Protein AF-A0A1G1ZKW7-F1 (afdb_monomer)

Solvent-accessible surface area (backbone atoms only — not comparable to full-atom values): 18953 Å² total; per-residue (Å²): 113,71,66,60,55,52,52,53,51,52,51,52,52,50,51,51,53,50,52,50,50,52,50,52,51,54,51,48,52,52,54,51,38,56,51,48,45,53,50,54,46,51,18,51,51,48,58,74,68,57,34,18,34,31,40,38,36,42,36,39,41,38,26,63,30,84,96,52,45,60,27,27,36,38,39,38,35,42,33,39,43,31,54,78,37,90,79,51,29,35,30,39,39,39,40,35,41,35,47,70,34,59,75,55,92,84,58,60,61,84,31,38,44,31,42,39,38,36,37,55,47,65,36,37,34,39,34,62,48,68,37,78,81,46,53,86,78,45,100,62,89,73,63,85,53,29,34,37,40,46,53,73,56,49,46,69,70,46,46,83,74,42,88,88,58,63,89,79,72,60,81,84,68,71,48,74,67,52,48,51,50,51,52,49,51,63,52,68,28,59,43,65,40,63,75,42,81,47,80,62,49,70,58,94,88,39,55,23,45,29,34,32,29,33,58,30,66,67,35,43,51,56,37,54,48,52,50,51,55,52,50,52,54,52,48,42,71,77,36,66,90,56,73,76,56,63,65,64,47,54,51,53,48,54,54,50,50,50,50,49,50,56,55,52,68,69,50,82,69,41,43,32,39,40,30,29,31,69,87,76,33,42,63,39,35,39,36,37,44,34,60,54,52,54,92,94,52,95,55,60,34,27,39,40,37,38,38,38,38,42,46,65,67,65,44,92,78,89,77,78,87,76,76,67,66,42,45,53,65,58,51,50,46,55,65,46,45,69,66,50,71,76,55,77,76,78,82,82,126

Structure (mmCIF, N/CA/C/O backbone):
data_AF-A0A1G1ZKW7-F1
#
_entry.id   AF-A0A1G1ZKW7-F1
#
loop_
_atom_site.group_PDB
_atom_site.id
_atom_site.type_symbol
_atom_site.label_atom_id
_atom_site.label_alt_id
_atom_site.label_comp_id
_atom_site.label_asym_id
_atom_site.label_entity_id
_atom_site.label_seq_id
_atom_site.pdbx_PDB_ins_code
_atom_site.Cartn_x
_atom_site.Cartn_y
_atom_site.Cartn_z
_atom_site.occupancy
_atom_site.B_iso_or_equiv
_atom_site.auth_seq_id
_atom_site.auth_comp_id
_atom_site.auth_asym_id
_atom_site.auth_atom_id
_atom_site.pdbx_PDB_model_num
ATOM 1 N N . MET A 1 1 ? 49.988 -14.033 -49.702 1.00 57.31 1 MET A N 1
ATOM 2 C CA . MET A 1 1 ? 49.064 -12.871 -49.799 1.00 57.31 1 MET A CA 1
ATOM 3 C C . MET A 1 1 ? 47.576 -13.239 -49.862 1.00 57.31 1 MET A C 1
ATOM 5 O O . MET A 1 1 ? 46.804 -12.572 -49.188 1.00 57.31 1 MET A O 1
ATOM 9 N N . LYS A 1 2 ? 47.135 -14.256 -50.625 1.00 62.28 2 LYS A N 1
ATOM 10 C CA . LYS A 1 2 ? 45.697 -14.602 -50.749 1.00 62.28 2 LYS A CA 1
ATOM 11 C C . LYS A 1 2 ? 45.056 -15.121 -49.447 1.00 62.28 2 LYS A C 1
ATOM 13 O O . LYS A 1 2 ? 43.948 -14.720 -49.117 1.00 62.28 2 LYS A O 1
ATOM 18 N N . THR A 1 3 ? 45.777 -15.933 -48.677 1.00 52.09 3 THR A N 1
ATOM 19 C CA . THR A 1 3 ? 45.324 -16.491 -47.389 1.00 52.09 3 THR A CA 1
ATOM 20 C C . THR A 1 3 ? 45.107 -15.427 -46.311 1.00 52.09 3 THR A C 1
ATOM 22 O O . THR A 1 3 ? 44.076 -15.433 -45.651 1.00 52.09 3 THR A O 1
ATOM 25 N N . LEU A 1 4 ? 46.012 -14.451 -46.188 1.00 43.06 4 LEU A N 1
ATOM 26 C CA . LEU A 1 4 ? 45.882 -13.354 -45.219 1.00 43.06 4 LEU A CA 1
ATOM 27 C C . LEU A 1 4 ? 44.644 -12.474 -45.480 1.00 43.06 4 LEU A C 1
ATOM 29 O O . LEU A 1 4 ? 43.950 -12.096 -44.542 1.00 43.06 4 LEU A O 1
ATOM 33 N N . ARG A 1 5 ? 44.329 -12.183 -46.752 1.00 47.44 5 ARG A N 1
ATOM 34 C CA . ARG A 1 5 ? 43.135 -11.399 -47.128 1.00 47.44 5 ARG A CA 1
ATOM 35 C C . ARG A 1 5 ? 41.828 -12.128 -46.793 1.00 47.44 5 ARG A C 1
ATOM 37 O O . ARG A 1 5 ? 40.879 -11.482 -46.366 1.00 47.44 5 ARG A O 1
ATOM 44 N N . LEU A 1 6 ? 41.794 -13.454 -46.948 1.00 46.03 6 LEU A N 1
ATOM 45 C CA . LEU A 1 6 ? 40.634 -14.275 -46.588 1.00 46.03 6 LEU A CA 1
ATOM 46 C C . LEU A 1 6 ? 40.412 -14.312 -45.068 1.00 46.03 6 LEU A C 1
ATOM 48 O O . LEU A 1 6 ? 39.282 -14.158 -44.614 1.00 46.03 6 LEU A O 1
ATOM 52 N N . VAL A 1 7 ? 41.485 -14.454 -44.282 1.00 49.34 7 VAL A N 1
ATOM 53 C CA . VAL A 1 7 ? 41.408 -14.427 -42.810 1.00 49.34 7 VAL A CA 1
ATOM 54 C C . VAL A 1 7 ? 40.911 -13.068 -42.311 1.00 49.34 7 VAL A C 1
ATOM 56 O O . VAL A 1 7 ? 40.002 -13.024 -41.489 1.00 49.34 7 VAL A O 1
ATOM 59 N N . LEU A 1 8 ? 41.438 -11.962 -42.847 1.00 44.66 8 LEU A N 1
ATOM 60 C CA . LEU A 1 8 ? 40.984 -10.616 -42.478 1.00 44.66 8 LEU A CA 1
ATOM 61 C C . LEU A 1 8 ? 39.503 -10.390 -42.816 1.00 44.66 8 LEU A C 1
ATOM 63 O O . LEU A 1 8 ? 38.776 -9.851 -41.989 1.00 44.66 8 LEU A O 1
ATOM 67 N N . LEU A 1 9 ? 39.034 -10.862 -43.977 1.00 54.22 9 LEU A N 1
ATOM 68 C CA . LEU A 1 9 ? 37.620 -10.779 -44.359 1.00 54.22 9 LEU A CA 1
ATOM 69 C C . LEU A 1 9 ? 36.715 -11.551 -43.383 1.00 54.22 9 LEU A C 1
ATOM 71 O O . LEU A 1 9 ? 35.701 -11.016 -42.940 1.00 54.22 9 LEU A O 1
ATOM 75 N N . LEU A 1 10 ? 37.087 -12.782 -43.017 1.00 48.22 10 LEU A N 1
ATOM 76 C CA . LEU A 1 10 ? 36.316 -13.605 -42.078 1.00 48.22 10 LEU A CA 1
ATOM 77 C C . LEU A 1 10 ? 36.265 -12.985 -40.675 1.00 48.22 10 LEU A C 1
ATOM 79 O O . LEU A 1 10 ? 35.206 -12.977 -40.050 1.00 48.22 10 LEU A O 1
ATOM 83 N N . VAL A 1 11 ? 37.374 -12.407 -40.205 1.00 55.47 11 VAL A N 1
ATOM 84 C CA . VAL A 1 11 ? 37.422 -11.677 -38.928 1.00 55.47 11 VAL A CA 1
ATOM 85 C C . VAL A 1 11 ? 36.530 -10.434 -38.973 1.00 55.47 11 VAL A C 1
ATOM 87 O O . VAL A 1 11 ? 35.759 -10.212 -38.043 1.00 55.47 11 VAL A O 1
ATOM 90 N N . SER A 1 12 ? 36.559 -9.651 -40.056 1.00 53.28 12 SER A N 1
ATOM 91 C CA . SER A 1 12 ? 35.686 -8.478 -40.210 1.00 53.28 12 SER A CA 1
ATOM 92 C C . SER A 1 12 ? 34.200 -8.848 -40.239 1.00 53.28 12 SER A C 1
ATOM 94 O O . SER A 1 12 ? 33.401 -8.185 -39.581 1.00 53.28 12 SER A O 1
ATOM 96 N N . VAL A 1 13 ? 33.823 -9.923 -40.940 1.00 62.97 13 VAL A N 1
ATOM 97 C CA . VAL A 1 13 ? 32.441 -10.437 -40.941 1.00 62.97 13 VAL A CA 1
ATOM 98 C C . VAL A 1 13 ? 32.035 -10.914 -39.545 1.00 62.97 13 VAL A C 1
ATOM 100 O O . VAL A 1 13 ? 30.939 -10.593 -39.091 1.00 62.97 13 VAL A O 1
ATOM 103 N N . GLY A 1 14 ? 32.927 -11.606 -38.829 1.00 57.34 14 GLY A N 1
ATOM 104 C CA . GLY A 1 14 ? 32.703 -12.012 -37.440 1.00 57.34 14 GLY A CA 1
ATOM 105 C C . GLY A 1 14 ? 32.467 -10.821 -36.506 1.00 57.34 14 GLY A C 1
ATOM 106 O O . GLY A 1 14 ? 31.498 -10.815 -35.750 1.00 57.34 14 GLY A O 1
ATOM 107 N N . ILE A 1 15 ? 33.289 -9.771 -36.604 1.00 71.00 15 ILE A N 1
ATOM 108 C CA . ILE A 1 15 ? 33.131 -8.538 -35.815 1.00 71.00 15 ILE A CA 1
ATOM 109 C C . ILE A 1 15 ? 31.814 -7.830 -36.154 1.00 71.00 15 ILE A C 1
ATOM 111 O O . ILE A 1 15 ? 31.113 -7.398 -35.244 1.00 71.00 15 ILE A O 1
ATOM 115 N N . LEU A 1 16 ? 31.440 -7.736 -37.434 1.00 62.12 16 LEU A N 1
ATOM 116 C CA . LEU A 1 16 ? 30.178 -7.118 -37.856 1.00 62.12 16 LEU A CA 1
ATOM 117 C C . LEU A 1 16 ? 28.953 -7.910 -37.386 1.00 62.12 16 LEU A C 1
ATOM 119 O O . LEU A 1 16 ? 27.972 -7.303 -36.967 1.00 62.12 16 LEU A O 1
ATOM 123 N N . ALA A 1 17 ? 29.009 -9.243 -37.405 1.00 65.38 17 ALA A N 1
ATOM 124 C CA . ALA A 1 17 ? 27.940 -10.087 -36.877 1.00 65.38 17 ALA A CA 1
ATOM 125 C C . ALA A 1 17 ? 27.786 -9.919 -35.356 1.00 65.38 17 ALA A C 1
ATOM 127 O O . ALA A 1 17 ? 26.666 -9.791 -34.862 1.00 65.38 17 ALA A O 1
ATOM 128 N N . LEU A 1 18 ? 28.900 -9.843 -34.615 1.00 69.12 18 LEU A N 1
ATOM 129 C CA . LEU A 1 18 ? 28.891 -9.585 -33.172 1.00 69.12 18 LEU A CA 1
ATOM 130 C C . LEU A 1 18 ? 28.381 -8.173 -32.852 1.00 69.12 18 LEU A C 1
ATOM 132 O O . LEU A 1 18 ? 27.492 -8.019 -32.017 1.00 69.12 18 LEU A O 1
ATOM 136 N N . ALA A 1 19 ? 28.881 -7.148 -33.545 1.00 62.31 19 ALA A N 1
ATOM 137 C CA . ALA A 1 19 ? 28.446 -5.763 -33.370 1.00 62.31 19 ALA A CA 1
ATOM 138 C C . ALA A 1 19 ? 26.968 -5.577 -33.749 1.00 62.31 19 ALA A C 1
ATOM 140 O O . ALA A 1 19 ? 26.216 -4.948 -33.005 1.00 62.31 19 ALA A O 1
ATOM 141 N N . GLY A 1 20 ? 26.529 -6.176 -34.860 1.00 65.44 20 GLY A N 1
ATOM 142 C CA . GLY A 1 20 ? 25.136 -6.187 -35.299 1.00 65.44 20 GLY A CA 1
ATOM 143 C C . GLY A 1 20 ? 24.220 -6.920 -34.319 1.00 65.44 20 GLY A C 1
ATOM 144 O O . GLY A 1 20 ? 23.151 -6.411 -33.994 1.00 65.44 20 GLY A O 1
ATOM 145 N N . GLY A 1 21 ? 24.657 -8.059 -33.774 1.00 58.69 21 GLY A N 1
ATOM 146 C CA . GLY A 1 21 ? 23.930 -8.799 -32.741 1.00 58.69 21 GLY A CA 1
ATOM 147 C C . GLY A 1 21 ? 23.782 -8.013 -31.435 1.00 58.69 21 GLY A C 1
ATOM 148 O O . GLY A 1 21 ? 22.684 -7.939 -30.881 1.00 58.69 21 GLY A O 1
ATOM 149 N N . VAL A 1 22 ? 24.854 -7.362 -30.971 1.00 67.69 22 VAL A N 1
ATOM 150 C CA . VAL A 1 22 ? 24.825 -6.490 -29.783 1.00 67.69 22 VAL A CA 1
ATOM 151 C C . VAL A 1 22 ? 23.919 -5.277 -30.014 1.00 67.69 22 VAL A C 1
ATOM 153 O O . VAL A 1 22 ? 23.100 -4.957 -29.153 1.00 67.69 22 VAL A O 1
ATOM 156 N N . PHE A 1 23 ? 24.004 -4.632 -31.182 1.00 66.12 23 PHE A N 1
ATOM 157 C CA . PHE A 1 23 ? 23.166 -3.480 -31.521 1.00 66.12 23 PHE A CA 1
ATOM 158 C C . PHE A 1 23 ? 21.684 -3.856 -31.644 1.00 66.12 23 PHE A C 1
ATOM 160 O O . PHE A 1 23 ? 20.831 -3.171 -31.082 1.00 66.12 23 PHE A O 1
ATOM 167 N N . ALA A 1 24 ? 21.369 -4.968 -32.316 1.00 63.84 24 ALA A N 1
ATOM 168 C CA . ALA A 1 24 ? 20.006 -5.480 -32.435 1.00 63.84 24 ALA A CA 1
ATOM 169 C C . ALA A 1 24 ? 19.413 -5.823 -31.062 1.00 63.84 24 ALA A C 1
ATOM 171 O O . ALA A 1 24 ? 18.281 -5.436 -30.768 1.00 63.84 24 ALA A O 1
ATOM 172 N N . ARG A 1 25 ? 20.195 -6.472 -30.188 1.00 72.56 25 ARG A N 1
ATOM 173 C CA . ARG A 1 25 ? 19.790 -6.761 -28.808 1.00 72.56 25 ARG A CA 1
ATOM 174 C C . ARG A 1 25 ? 19.515 -5.483 -28.018 1.00 72.56 25 ARG A C 1
ATOM 176 O O . ARG A 1 25 ? 18.450 -5.355 -27.423 1.00 72.56 25 ARG A O 1
ATOM 183 N N . TYR A 1 26 ? 20.429 -4.517 -28.055 1.00 70.19 26 TYR A N 1
ATOM 184 C CA . TYR A 1 26 ? 20.292 -3.263 -27.312 1.00 70.19 26 TYR A CA 1
ATOM 185 C C . TYR A 1 26 ? 19.127 -2.396 -27.823 1.00 70.19 26 TYR A C 1
ATOM 187 O O . TYR A 1 26 ? 18.389 -1.798 -27.036 1.00 70.19 26 TYR A O 1
ATOM 195 N N . GLY A 1 27 ? 18.914 -2.359 -29.142 1.00 67.31 27 GLY A N 1
ATOM 196 C CA . GLY A 1 27 ? 17.766 -1.698 -29.761 1.00 67.31 27 GLY A CA 1
ATOM 197 C C . GLY A 1 27 ? 16.439 -2.352 -29.370 1.00 67.31 27 GLY A C 1
ATOM 198 O O . GLY A 1 27 ? 15.501 -1.654 -28.980 1.00 67.31 27 GLY A O 1
ATOM 199 N N . TYR A 1 28 ? 16.372 -3.686 -29.401 1.00 74.25 28 TYR A N 1
ATOM 200 C CA . TYR A 1 28 ? 15.190 -4.445 -28.989 1.00 74.25 28 TYR A CA 1
ATOM 201 C C . TYR A 1 28 ? 14.865 -4.249 -27.501 1.00 74.25 28 TYR A C 1
ATOM 203 O O . TYR A 1 28 ? 13.713 -3.987 -27.147 1.00 74.25 28 TYR A O 1
ATOM 211 N N . GLU A 1 29 ? 15.869 -4.298 -26.622 1.00 77.75 29 GLU A N 1
ATOM 212 C CA . GLU A 1 29 ? 15.708 -4.045 -25.184 1.00 77.75 29 GLU A CA 1
ATOM 213 C C . GLU A 1 29 ? 15.159 -2.630 -24.920 1.00 77.75 29 GLU A C 1
ATOM 215 O O . GLU A 1 29 ? 14.175 -2.475 -24.198 1.00 77.75 29 GLU A O 1
ATOM 220 N N . LYS A 1 30 ? 15.682 -1.586 -25.577 1.00 77.62 30 LYS A N 1
ATOM 221 C CA . LYS A 1 30 ? 15.147 -0.219 -25.420 1.00 77.62 30 LYS A CA 1
ATOM 222 C C . LYS A 1 30 ? 13.701 -0.073 -25.890 1.00 77.62 30 LYS A C 1
ATOM 224 O O . LYS A 1 30 ? 12.882 0.524 -25.188 1.00 77.62 30 LYS A O 1
ATOM 229 N N . VAL A 1 31 ? 13.373 -0.601 -27.070 1.00 84.56 31 VAL A N 1
ATOM 230 C CA . VAL A 1 31 ? 12.015 -0.505 -27.632 1.00 84.56 31 VAL A CA 1
ATOM 231 C C . VAL A 1 31 ? 11.015 -1.293 -26.780 1.00 84.56 31 VAL A C 1
ATOM 233 O O . VAL A 1 31 ? 9.914 -0.807 -26.505 1.00 84.56 31 VAL A O 1
ATOM 236 N N . SER A 1 32 ? 11.402 -2.483 -26.318 1.00 88.31 32 SER A N 1
ATOM 237 C CA . SER A 1 32 ? 10.561 -3.324 -25.461 1.00 88.31 32 SER A CA 1
ATOM 238 C C . SER A 1 32 ? 10.310 -2.689 -24.091 1.00 88.31 32 SER A C 1
ATOM 240 O O . SER A 1 32 ? 9.156 -2.645 -23.664 1.00 88.31 32 SER A O 1
ATOM 242 N N . VAL A 1 33 ? 11.324 -2.097 -23.451 1.00 93.19 33 VAL A N 1
ATOM 243 C CA . VAL A 1 33 ? 11.163 -1.366 -22.181 1.00 93.19 33 VAL A CA 1
ATOM 244 C C . VAL A 1 33 ? 10.261 -0.141 -22.350 1.00 93.19 33 VAL A C 1
ATOM 246 O O . VAL A 1 33 ? 9.353 0.068 -21.548 1.00 93.19 33 VAL A O 1
ATOM 249 N N . ALA A 1 34 ? 10.426 0.642 -23.422 1.00 93.31 34 ALA A N 1
ATOM 250 C CA . ALA A 1 34 ? 9.556 1.791 -23.685 1.00 93.31 34 ALA A CA 1
ATOM 251 C C . ALA A 1 34 ? 8.085 1.378 -23.887 1.00 93.31 34 ALA A C 1
ATOM 253 O O . ALA A 1 34 ? 7.166 2.055 -23.416 1.00 93.31 34 ALA A O 1
ATOM 254 N N . ARG A 1 35 ? 7.839 0.247 -24.562 1.00 95.94 35 ARG A N 1
ATOM 255 C CA . ARG A 1 35 ? 6.493 -0.327 -24.702 1.00 95.94 35 ARG A CA 1
ATOM 256 C C . ARG A 1 35 ? 5.945 -0.823 -23.362 1.00 95.94 35 ARG A C 1
ATOM 258 O O . ARG A 1 35 ? 4.782 -0.557 -23.065 1.00 95.94 35 ARG A O 1
ATOM 265 N N . ALA A 1 36 ? 6.763 -1.499 -22.559 1.00 97.00 36 ALA A N 1
ATOM 266 C CA . ALA A 1 36 ? 6.390 -1.965 -21.227 1.00 97.00 36 ALA A CA 1
ATOM 267 C C . ALA A 1 36 ? 5.997 -0.801 -20.306 1.00 97.00 36 ALA A C 1
ATOM 269 O O . ALA A 1 36 ? 4.958 -0.858 -19.653 1.00 97.00 36 ALA A O 1
ATOM 270 N N . GLN A 1 37 ? 6.745 0.306 -20.348 1.00 96.38 37 GLN A N 1
ATOM 271 C CA . GLN A 1 37 ? 6.422 1.527 -19.608 1.00 96.38 37 GLN A CA 1
ATOM 272 C C . GLN A 1 37 ? 5.027 2.066 -19.968 1.00 96.38 37 GLN A C 1
ATOM 274 O O . GLN A 1 37 ? 4.264 2.447 -19.082 1.00 96.38 37 GLN A O 1
ATOM 279 N N . LYS A 1 38 ? 4.657 2.052 -21.258 1.00 96.88 38 LYS A N 1
ATOM 280 C CA . LYS A 1 38 ? 3.306 2.443 -21.703 1.00 96.88 38 LYS A CA 1
ATOM 281 C C . LYS A 1 38 ? 2.226 1.491 -21.187 1.00 96.88 38 LYS A C 1
ATOM 283 O O . LYS A 1 38 ? 1.129 1.943 -20.880 1.00 96.88 38 LYS A O 1
ATOM 288 N N . ILE A 1 39 ? 2.507 0.189 -21.105 1.00 97.88 39 ILE A N 1
ATOM 289 C CA . ILE A 1 39 ? 1.559 -0.800 -20.569 1.00 97.88 39 ILE A CA 1
ATOM 290 C C . ILE A 1 39 ? 1.330 -0.566 -19.074 1.00 97.88 39 ILE A C 1
ATOM 292 O O . ILE A 1 39 ? 0.184 -0.545 -18.641 1.00 97.88 39 ILE A O 1
ATOM 296 N N . VAL A 1 40 ? 2.392 -0.315 -18.307 1.00 97.25 40 VAL A N 1
ATOM 297 C CA . VAL A 1 40 ? 2.288 0.009 -16.875 1.00 97.25 40 VAL A CA 1
ATOM 298 C C . VAL A 1 40 ? 1.521 1.312 -16.658 1.00 97.25 40 VAL A C 1
ATOM 300 O O . VAL A 1 40 ? 0.639 1.355 -15.811 1.00 97.25 40 VAL A O 1
ATOM 303 N N . GLN A 1 41 ? 1.765 2.343 -17.472 1.00 96.12 41 GLN A N 1
ATOM 304 C CA . GLN A 1 41 ? 0.991 3.585 -17.407 1.00 96.12 41 GLN A CA 1
ATOM 305 C C . GLN A 1 41 ? -0.507 3.351 -17.667 1.00 96.12 41 GLN A C 1
ATOM 307 O O . GLN A 1 41 ? -1.340 3.791 -16.879 1.00 96.12 41 GLN A O 1
ATOM 312 N N . LYS A 1 42 ? -0.855 2.606 -18.725 1.00 97.19 42 LYS A N 1
ATOM 313 C CA . LYS A 1 42 ? -2.252 2.228 -18.999 1.00 97.19 42 LYS A CA 1
ATOM 314 C C . LYS A 1 42 ? -2.860 1.420 -17.855 1.00 97.19 42 LYS A C 1
ATOM 316 O O . LYS A 1 42 ? -4.044 1.555 -17.578 1.00 97.19 42 LYS A O 1
ATOM 321 N N . SER A 1 43 ? -2.060 0.590 -17.191 1.00 96.94 43 SER A N 1
ATOM 322 C CA . SER A 1 43 ? -2.503 -0.162 -16.019 1.00 96.94 43 SER A CA 1
ATOM 323 C C . SER A 1 43 ? -2.884 0.761 -14.862 1.00 96.94 43 SER A C 1
ATOM 325 O O . SER A 1 43 ? -3.965 0.612 -14.297 1.00 96.94 43 SER A O 1
ATOM 327 N N . THR A 1 44 ? -2.069 1.781 -14.578 1.00 93.94 44 THR A N 1
ATOM 328 C CA . THR A 1 44 ? -2.397 2.829 -13.598 1.00 93.94 44 THR A CA 1
ATOM 329 C C . THR A 1 44 ? -3.666 3.596 -13.975 1.00 93.94 44 THR A C 1
ATOM 331 O O . THR A 1 44 ? -4.502 3.868 -13.117 1.00 93.94 44 THR A O 1
ATOM 334 N N . GLU A 1 45 ? -3.847 3.918 -15.259 1.00 94.25 45 GLU A N 1
ATOM 335 C CA . GLU A 1 45 ? -5.070 4.562 -15.755 1.00 94.25 45 GLU A CA 1
ATOM 336 C C . GLU A 1 45 ? -6.299 3.676 -15.493 1.00 94.25 45 GLU A C 1
ATOM 338 O O . GLU A 1 45 ? -7.282 4.144 -14.917 1.00 94.25 45 GLU A O 1
ATOM 343 N N . ARG A 1 46 ? -6.221 2.378 -15.814 1.00 96.44 46 ARG A N 1
ATOM 344 C CA . ARG A 1 46 ? -7.304 1.410 -15.579 1.00 96.44 46 ARG A CA 1
ATOM 345 C C . ARG A 1 46 ? -7.610 1.178 -14.103 1.00 96.44 46 ARG A C 1
ATOM 347 O O . ARG A 1 46 ? -8.780 1.044 -13.758 1.00 96.44 46 ARG A O 1
ATOM 354 N N . LEU A 1 47 ? -6.606 1.191 -13.223 1.00 93.38 47 LEU A N 1
ATOM 355 C CA . LEU A 1 47 ? -6.820 1.107 -11.772 1.00 93.38 47 LEU A CA 1
ATOM 356 C C . LEU A 1 47 ? -7.771 2.203 -11.264 1.00 93.38 47 LEU A C 1
ATOM 358 O O . LEU A 1 47 ? -8.564 1.955 -10.362 1.00 93.38 47 LEU A O 1
ATOM 362 N N . SER A 1 48 ? -7.734 3.395 -11.868 1.00 87.81 48 SER A N 1
ATOM 363 C CA . SER A 1 48 ? -8.603 4.519 -11.491 1.00 87.81 48 SER A CA 1
ATOM 364 C C . SER A 1 48 ? -10.076 4.357 -11.899 1.00 87.81 48 SER A C 1
ATOM 366 O O . SER A 1 48 ? -10.903 5.199 -11.549 1.00 87.81 48 SER A O 1
ATOM 368 N N . GLU A 1 49 ? -10.393 3.330 -12.690 1.00 93.31 49 GLU A N 1
ATOM 369 C CA . GLU A 1 49 ? -11.744 3.010 -13.169 1.00 93.31 49 GLU A CA 1
ATOM 370 C C . GLU A 1 49 ? -12.376 1.853 -12.387 1.00 93.31 49 GLU A C 1
ATOM 372 O O . GLU A 1 49 ? -13.568 1.575 -12.536 1.00 93.31 49 GLU A O 1
ATOM 377 N N . ILE A 1 50 ? -11.577 1.161 -11.572 1.00 95.81 50 ILE A N 1
ATOM 378 C CA . ILE A 1 50 ? -12.048 0.064 -10.735 1.00 95.81 50 ILE A CA 1
ATOM 379 C C . ILE A 1 50 ? -13.025 0.627 -9.712 1.00 95.81 50 ILE A C 1
ATOM 381 O O . ILE A 1 50 ? -12.859 1.739 -9.231 1.00 95.81 50 ILE A O 1
ATOM 385 N N . LYS A 1 51 ? -14.056 -0.145 -9.391 1.00 96.38 51 LYS A N 1
ATOM 386 C CA . LYS A 1 51 ? -15.035 0.155 -8.344 1.00 96.38 51 LYS A CA 1
ATOM 387 C C . LYS A 1 51 ? -14.955 -0.830 -7.196 1.00 96.38 51 LYS A C 1
ATOM 389 O O . LYS A 1 51 ? -15.310 -0.488 -6.078 1.00 96.38 51 LYS A O 1
ATOM 394 N N . SER A 1 52 ? -14.505 -2.046 -7.474 1.00 97.75 52 SER A N 1
ATOM 395 C CA . SER A 1 52 ? -14.317 -3.077 -6.469 1.00 97.75 52 SER A CA 1
ATOM 396 C C . SER A 1 52 ? -13.182 -4.016 -6.841 1.00 97.75 52 SER A C 1
ATOM 398 O O . SER A 1 52 ? -12.865 -4.190 -8.020 1.00 97.75 52 SER A O 1
ATOM 400 N N . PHE A 1 53 ? -12.553 -4.611 -5.836 1.00 97.94 53 PHE A N 1
ATOM 401 C CA . PHE A 1 53 ? -11.531 -5.632 -6.021 1.00 97.94 53 PHE A CA 1
ATOM 402 C C . PHE A 1 53 ? -11.358 -6.464 -4.754 1.00 97.94 53 PHE A C 1
ATOM 404 O O . PHE A 1 53 ? -11.646 -6.020 -3.641 1.00 97.94 53 PHE A O 1
ATOM 411 N N . GLU A 1 54 ? -10.844 -7.668 -4.944 1.00 98.19 54 GLU A N 1
ATOM 412 C CA . GLU A 1 54 ? -10.314 -8.513 -3.886 1.00 98.19 54 GLU A CA 1
ATOM 413 C C . GLU A 1 54 ? -8.789 -8.418 -3.908 1.00 98.19 54 GLU A C 1
ATOM 415 O O . GLU A 1 54 ? -8.174 -8.354 -4.977 1.00 98.19 54 GLU A O 1
ATOM 420 N N . TYR A 1 55 ? -8.179 -8.384 -2.731 1.00 97.88 55 TYR A N 1
ATOM 421 C CA . TYR A 1 55 ? -6.739 -8.291 -2.577 1.00 97.88 55 TYR A CA 1
ATOM 422 C C . TYR A 1 55 ? -6.238 -9.247 -1.507 1.00 97.88 55 TYR A C 1
ATOM 424 O O . TYR A 1 55 ? -6.913 -9.493 -0.507 1.00 97.88 55 TYR A O 1
ATOM 432 N N . SER A 1 56 ? -5.016 -9.724 -1.698 1.00 97.94 56 SER A N 1
ATOM 433 C CA . SER A 1 56 ? -4.210 -10.268 -0.619 1.00 97.94 56 SER A CA 1
ATOM 434 C C . SER A 1 56 ? -2.826 -9.635 -0.632 1.00 97.94 56 SER A C 1
ATOM 436 O O . SER A 1 56 ? -2.325 -9.209 -1.673 1.00 97.94 56 SER A O 1
ATOM 438 N N . ALA A 1 57 ? -2.220 -9.511 0.538 1.00 97.44 57 ALA A N 1
ATOM 439 C CA . ALA A 1 57 ? -0.866 -9.035 0.712 1.00 97.44 57 ALA A CA 1
ATOM 440 C C . ALA A 1 57 ? -0.141 -9.947 1.693 1.00 97.44 57 ALA A C 1
ATOM 442 O O . ALA A 1 57 ? -0.680 -10.289 2.740 1.00 97.44 57 ALA A O 1
ATOM 443 N N . LYS A 1 58 ? 1.097 -10.315 1.386 1.00 97.94 58 LYS A N 1
ATOM 444 C CA . LYS A 1 58 ? 1.967 -11.061 2.287 1.00 97.94 58 LYS A CA 1
ATOM 445 C C . LYS A 1 58 ? 3.300 -10.345 2.372 1.00 97.94 58 LYS A C 1
ATOM 447 O O . LYS A 1 58 ? 4.025 -10.264 1.386 1.00 97.94 58 LYS A O 1
ATOM 452 N N . ALA A 1 59 ? 3.622 -9.829 3.548 1.00 96.50 59 ALA A N 1
ATOM 453 C CA . ALA A 1 59 ? 4.925 -9.282 3.862 1.00 96.50 59 ALA A CA 1
ATOM 454 C C . ALA A 1 59 ? 5.698 -10.269 4.738 1.00 96.50 59 ALA A C 1
ATOM 456 O O . ALA A 1 59 ? 5.193 -10.724 5.761 1.00 96.50 59 ALA A O 1
ATOM 457 N N . LYS A 1 60 ? 6.925 -10.590 4.342 1.00 96.19 60 LYS A N 1
ATOM 458 C CA . LYS A 1 60 ? 7.890 -11.331 5.146 1.00 96.19 60 LYS A CA 1
ATOM 459 C C . LYS A 1 60 ? 8.997 -10.379 5.565 1.00 96.19 60 LYS A C 1
ATOM 461 O O . LYS A 1 60 ? 9.651 -9.782 4.709 1.00 96.19 60 LYS A O 1
ATOM 466 N N . ILE A 1 61 ? 9.181 -10.243 6.868 1.00 93.06 61 ILE A N 1
ATOM 467 C CA . ILE A 1 61 ? 10.213 -9.415 7.479 1.00 93.06 61 ILE A CA 1
ATOM 468 C C . ILE A 1 61 ? 11.246 -10.363 8.066 1.00 93.06 61 ILE A C 1
ATOM 470 O O . ILE A 1 61 ? 10.896 -11.232 8.856 1.00 93.06 61 ILE A O 1
ATOM 474 N N . GLU A 1 62 ? 12.504 -10.191 7.689 1.00 92.81 62 GLU A N 1
ATOM 475 C CA . GLU A 1 62 ? 13.652 -10.892 8.254 1.00 92.81 62 GLU A CA 1
ATOM 476 C C . GLU A 1 62 ? 14.648 -9.838 8.737 1.00 92.81 62 GLU A C 1
ATOM 478 O O . GLU A 1 62 ? 15.068 -8.976 7.968 1.00 92.81 62 GLU A O 1
ATOM 483 N N . GLN A 1 63 ? 15.030 -9.884 10.007 1.00 88.00 63 GLN A N 1
ATOM 484 C CA . GLN A 1 63 ? 15.992 -8.969 10.601 1.00 88.00 63 GLN A CA 1
ATOM 485 C C . GLN A 1 63 ? 17.276 -9.726 10.936 1.00 88.00 63 GLN A C 1
ATOM 487 O O . GLN A 1 63 ? 17.290 -10.624 11.777 1.00 88.00 63 GLN A O 1
ATOM 492 N N . ALA A 1 64 ? 18.370 -9.361 10.270 1.00 85.25 64 ALA A N 1
ATOM 493 C CA . ALA A 1 64 ? 19.686 -9.959 10.475 1.00 85.25 64 ALA A CA 1
ATOM 494 C C . ALA A 1 64 ? 20.541 -9.160 11.477 1.00 85.25 64 ALA A C 1
ATOM 496 O O . ALA A 1 64 ? 21.385 -9.735 12.158 1.00 85.25 64 ALA A O 1
ATOM 497 N N . GLY A 1 65 ? 20.317 -7.845 11.581 1.00 79.19 65 GLY A N 1
ATOM 498 C CA . GLY A 1 65 ? 21.085 -6.934 12.431 1.00 79.19 65 GLY A CA 1
ATOM 499 C C . GLY A 1 65 ? 20.346 -6.441 13.685 1.00 79.19 65 GLY A C 1
ATOM 500 O O . GLY A 1 65 ? 19.162 -6.725 13.877 1.00 79.19 65 GLY A O 1
ATOM 501 N N . PRO A 1 66 ? 21.022 -5.660 14.547 1.00 73.38 66 PRO A N 1
ATOM 502 C CA . PRO A 1 66 ? 20.389 -5.001 15.690 1.00 73.38 66 PRO A CA 1
ATOM 503 C C . PRO A 1 66 ? 19.209 -4.098 15.264 1.00 73.38 66 PRO A C 1
ATOM 505 O O . PRO A 1 66 ? 19.179 -3.631 14.124 1.00 73.38 66 PRO A O 1
ATOM 508 N N . PRO A 1 67 ? 18.235 -3.826 16.154 1.00 71.00 67 PRO A N 1
ATOM 509 C CA . PRO A 1 67 ? 18.187 -4.250 17.560 1.00 71.00 67 PRO A CA 1
ATOM 510 C C . PRO A 1 67 ? 17.734 -5.700 17.809 1.00 71.00 67 PRO A C 1
ATOM 512 O O . PRO A 1 67 ? 17.941 -6.189 18.914 1.00 71.00 67 PRO A O 1
ATOM 515 N N . LEU A 1 68 ? 17.136 -6.392 16.832 1.00 73.94 68 LEU A N 1
ATOM 516 C CA . LEU A 1 68 ? 16.512 -7.709 17.038 1.00 73.94 68 LEU A CA 1
ATOM 517 C C . LEU A 1 68 ? 17.026 -8.751 16.021 1.00 73.94 68 LEU A C 1
ATOM 519 O O . LEU A 1 68 ? 16.275 -9.174 15.136 1.00 73.94 68 LEU A O 1
ATOM 523 N N . PRO A 1 69 ? 18.301 -9.175 16.115 1.00 81.19 69 PRO A N 1
ATOM 524 C CA . PRO A 1 69 ? 18.883 -10.128 15.174 1.00 81.19 69 PRO A CA 1
ATOM 525 C C . PRO A 1 69 ? 18.167 -11.486 15.224 1.00 81.19 69 PRO A C 1
ATOM 527 O O . PRO A 1 69 ? 17.764 -11.963 16.284 1.00 81.19 69 PRO A O 1
ATOM 530 N N . GLY A 1 70 ? 17.998 -12.114 14.061 1.00 84.12 70 GLY A N 1
ATOM 531 C CA . GLY A 1 70 ? 17.329 -13.410 13.926 1.00 84.12 70 GLY A CA 1
ATOM 532 C C . GLY A 1 70 ? 15.809 -13.357 14.099 1.00 84.12 70 GLY A C 1
ATOM 533 O O . GLY A 1 70 ? 15.182 -14.405 14.284 1.00 84.12 70 GLY A O 1
ATOM 534 N N . THR A 1 71 ? 15.212 -12.164 14.051 1.00 87.88 71 THR A N 1
ATOM 535 C CA . THR A 1 71 ? 13.756 -12.005 14.124 1.00 87.88 71 THR A CA 1
ATOM 536 C C . THR A 1 71 ? 13.143 -12.122 12.739 1.00 87.88 71 THR A C 1
ATOM 538 O O . THR A 1 71 ? 13.606 -11.480 11.797 1.00 87.88 71 THR A O 1
ATOM 541 N N . SER A 1 72 ? 12.094 -12.924 12.608 1.00 92.06 72 SER A N 1
ATOM 542 C CA . SER A 1 72 ? 11.288 -12.992 11.400 1.00 92.06 72 SER A CA 1
ATOM 543 C C . SER A 1 72 ? 9.801 -13.035 11.720 1.00 92.06 72 SER A C 1
ATOM 545 O O . SER A 1 72 ? 9.367 -13.646 12.700 1.00 92.06 72 SER A O 1
ATOM 547 N N . ALA A 1 73 ? 9.021 -12.340 10.900 1.00 92.94 73 ALA A N 1
ATOM 548 C CA . ALA A 1 73 ? 7.576 -12.276 11.021 1.00 92.94 73 ALA A CA 1
ATOM 549 C C . ALA A 1 73 ? 6.932 -12.236 9.637 1.00 92.94 73 ALA A C 1
ATOM 551 O O . ALA A 1 73 ? 7.453 -11.626 8.698 1.00 92.94 73 ALA A O 1
ATOM 552 N N . VAL A 1 74 ? 5.763 -12.854 9.539 1.00 95.25 74 VAL A N 1
ATOM 553 C CA . VAL A 1 74 ? 4.887 -12.775 8.380 1.00 95.25 74 VAL A CA 1
ATOM 554 C C . VAL A 1 74 ? 3.674 -11.944 8.748 1.00 95.25 74 VAL A C 1
ATOM 556 O O . VAL A 1 74 ? 2.987 -12.208 9.731 1.00 95.25 74 VAL A O 1
ATOM 559 N N . ILE A 1 75 ? 3.401 -10.944 7.926 1.00 95.50 75 ILE A N 1
ATOM 560 C CA . ILE A 1 75 ? 2.183 -10.152 7.973 1.00 95.50 75 ILE A CA 1
ATOM 561 C C . ILE A 1 75 ? 1.382 -10.521 6.732 1.00 95.50 75 ILE A C 1
ATOM 563 O O . ILE A 1 75 ? 1.853 -10.334 5.613 1.00 95.50 75 ILE A O 1
ATOM 567 N N . ALA A 1 76 ? 0.189 -11.061 6.919 1.00 97.88 76 ALA A N 1
ATOM 568 C CA . ALA A 1 76 ? -0.752 -11.356 5.854 1.00 97.88 76 ALA A CA 1
ATOM 569 C C . ALA A 1 76 ? -1.945 -10.405 5.949 1.00 97.88 76 ALA A C 1
ATOM 571 O O . ALA A 1 76 ? -2.374 -10.042 7.042 1.00 97.88 76 ALA A O 1
ATOM 572 N N . ILE A 1 77 ? -2.466 -9.979 4.809 1.00 97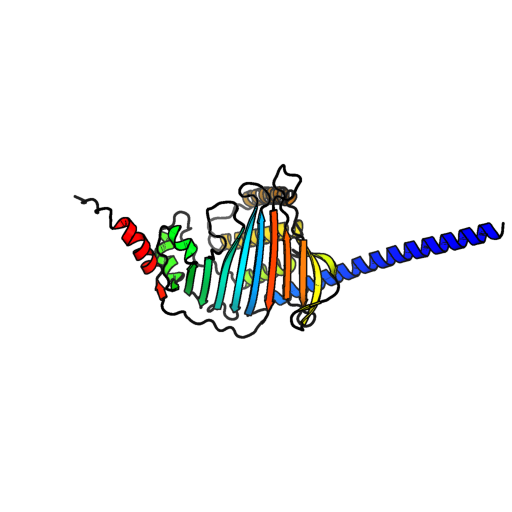.75 77 ILE A N 1
ATOM 573 C CA . ILE A 1 77 ? -3.686 -9.191 4.712 1.00 97.75 77 ILE A CA 1
ATOM 574 C C . ILE A 1 77 ? -4.534 -9.812 3.620 1.00 97.75 77 ILE A C 1
ATOM 576 O O . ILE A 1 77 ? -4.062 -9.925 2.500 1.00 97.75 77 ILE A O 1
ATOM 580 N N . ASP A 1 78 ? -5.783 -10.137 3.909 1.00 98.31 78 ASP A N 1
ATOM 581 C CA . ASP A 1 78 ? -6.758 -10.565 2.909 1.00 98.31 78 ASP A CA 1
ATOM 582 C C . ASP A 1 78 ? -7.972 -9.653 2.979 1.00 98.31 78 ASP A C 1
ATOM 584 O O . ASP A 1 78 ? -8.454 -9.330 4.066 1.00 98.31 78 ASP A O 1
ATOM 588 N N . GLY A 1 79 ? -8.500 -9.222 1.840 1.00 97.56 79 GLY A N 1
ATOM 589 C CA . GLY A 1 79 ? -9.631 -8.317 1.868 1.00 97.56 79 GLY A CA 1
ATOM 590 C C . GLY A 1 79 ? -10.356 -8.119 0.556 1.00 97.56 79 GLY A C 1
ATOM 591 O O . GLY A 1 79 ? -9.948 -8.559 -0.513 1.00 97.56 79 GLY A O 1
ATOM 592 N N . VAL A 1 80 ? -11.486 -7.438 0.675 1.00 98.00 80 VAL A N 1
ATOM 593 C CA . VAL A 1 80 ? -12.336 -7.002 -0.429 1.00 98.00 80 VAL A CA 1
ATOM 594 C C . VAL A 1 80 ? -12.722 -5.555 -0.189 1.00 98.00 80 VAL A C 1
ATOM 596 O O . VAL A 1 80 ? -12.987 -5.160 0.948 1.00 98.00 80 VAL A O 1
ATOM 599 N N . SER A 1 81 ? -12.772 -4.775 -1.259 1.00 96.38 81 SER A N 1
ATOM 600 C CA . SER A 1 81 ? -13.170 -3.371 -1.228 1.00 96.38 81 SER A CA 1
ATOM 601 C C . SER A 1 81 ? -14.149 -3.091 -2.358 1.00 96.38 81 SER A C 1
ATOM 603 O O . SER A 1 81 ? -13.931 -3.534 -3.480 1.00 96.38 81 SER A O 1
ATOM 605 N N . ASP A 1 82 ? -15.198 -2.331 -2.066 1.00 96.94 82 ASP A N 1
ATOM 606 C CA . ASP A 1 82 ? -16.171 -1.776 -3.003 1.00 96.94 82 ASP A CA 1
ATOM 607 C C . ASP A 1 82 ? -16.395 -0.300 -2.660 1.00 96.94 82 ASP A C 1
ATOM 609 O O . ASP A 1 82 ? -16.840 0.074 -1.577 1.00 96.94 82 ASP A O 1
ATOM 613 N N . PHE A 1 83 ? -16.044 0.548 -3.610 1.00 93.00 83 PHE A N 1
ATOM 614 C CA . PHE A 1 83 ? -16.128 2.001 -3.579 1.00 93.00 83 PHE A CA 1
ATOM 615 C C . PHE A 1 83 ? -16.952 2.507 -4.769 1.00 93.00 83 PHE A C 1
ATOM 617 O O . PHE A 1 83 ? -16.833 3.659 -5.185 1.00 93.00 83 PHE A O 1
ATOM 624 N N . SER A 1 84 ? -17.833 1.655 -5.302 1.00 92.31 84 SER A N 1
ATOM 625 C CA . SER A 1 84 ? -18.812 2.012 -6.333 1.00 92.31 84 SER A CA 1
ATOM 626 C C . SER A 1 84 ? -19.767 3.127 -5.882 1.00 92.31 84 SER A C 1
ATOM 628 O O . SER A 1 84 ? -20.269 3.876 -6.720 1.00 92.31 84 SER A O 1
ATOM 630 N N . SER A 1 85 ? -19.967 3.277 -4.566 1.00 92.62 85 SER A N 1
ATOM 631 C CA . SER A 1 85 ? -20.655 4.402 -3.932 1.00 92.62 85 SER A CA 1
ATOM 632 C C . SER A 1 85 ? -19.739 5.117 -2.939 1.00 92.62 85 SER A C 1
ATOM 634 O O . SER A 1 85 ? -19.396 4.569 -1.895 1.00 92.62 85 SER A O 1
ATOM 636 N N . ALA A 1 86 ? -19.414 6.384 -3.210 1.00 84.31 86 ALA A N 1
ATOM 637 C CA . ALA A 1 86 ? -18.614 7.214 -2.303 1.00 84.31 86 ALA A CA 1
ATOM 638 C C . ALA A 1 86 ? -19.292 7.470 -0.941 1.00 84.31 86 ALA A C 1
ATOM 640 O O . ALA A 1 86 ? -18.609 7.749 0.038 1.00 84.31 86 ALA A O 1
ATOM 641 N N . GLN A 1 87 ? -20.626 7.392 -0.878 1.00 86.88 87 GLN A N 1
ATOM 642 C CA . GLN A 1 87 ? -21.397 7.578 0.361 1.00 86.88 87 GLN A CA 1
ATOM 643 C C . GLN A 1 87 ? -21.584 6.276 1.143 1.00 86.88 87 GLN A C 1
ATOM 645 O O . GLN A 1 87 ? -21.902 6.311 2.329 1.00 86.88 87 GLN A O 1
ATOM 650 N N . ASN A 1 88 ? -21.429 5.132 0.475 1.00 92.25 88 ASN A N 1
ATOM 651 C CA . ASN A 1 88 ? -21.600 3.822 1.083 1.00 92.25 88 ASN A CA 1
ATOM 652 C C . ASN A 1 88 ? -20.480 2.855 0.666 1.00 92.25 88 ASN A C 1
ATOM 654 O O . ASN A 1 88 ? -20.779 1.819 0.064 1.00 92.25 88 ASN A O 1
ATOM 658 N N . PRO A 1 89 ? -19.202 3.194 0.928 1.00 93.31 89 PRO A N 1
ATOM 659 C CA . PRO A 1 89 ? -18.112 2.266 0.687 1.00 93.31 89 PRO A CA 1
ATOM 660 C C . PRO A 1 89 ? -18.281 1.028 1.565 1.00 93.31 89 PRO A C 1
ATOM 662 O O . PRO A 1 89 ? -18.741 1.106 2.708 1.00 93.31 89 PRO A O 1
ATOM 665 N N . LYS A 1 90 ? -17.892 -0.121 1.027 1.00 96.69 90 LYS A N 1
ATOM 666 C CA . LYS A 1 90 ? -17.893 -1.392 1.739 1.00 96.69 90 LYS A CA 1
ATOM 667 C C . LYS A 1 90 ? -16.511 -2.001 1.658 1.00 96.69 90 LYS A C 1
ATOM 669 O O . LYS A 1 90 ? -15.938 -2.092 0.579 1.00 96.69 90 LYS A O 1
ATOM 674 N N . SER A 1 91 ? -15.974 -2.459 2.774 1.00 97.25 91 SER A N 1
ATOM 675 C CA . SER A 1 91 ? -14.771 -3.283 2.738 1.00 97.25 91 SER A CA 1
ATOM 676 C C . SER A 1 91 ? -14.725 -4.266 3.892 1.00 97.25 91 SER A C 1
ATOM 678 O O . SER A 1 91 ? -15.355 -4.073 4.931 1.00 97.25 91 SER A O 1
ATOM 680 N N . ARG A 1 92 ? -13.982 -5.349 3.692 1.00 98.12 92 ARG A N 1
ATOM 681 C CA . ARG A 1 92 ? -13.596 -6.296 4.735 1.00 98.12 92 ARG A CA 1
ATOM 682 C C . ARG A 1 92 ? -12.108 -6.545 4.588 1.00 98.12 92 ARG A C 1
ATOM 684 O O . ARG A 1 92 ? -11.676 -6.862 3.485 1.00 98.12 92 ARG A O 1
ATOM 691 N N . SER A 1 93 ? -11.359 -6.462 5.677 1.00 97.94 93 SER A N 1
ATOM 692 C CA . SER A 1 93 ? -9.941 -6.813 5.708 1.00 97.94 93 SER A CA 1
ATOM 693 C C . SER A 1 93 ? -9.659 -7.710 6.904 1.00 97.94 93 SER A C 1
ATOM 695 O O . SER A 1 93 ? -10.167 -7.463 7.989 1.00 97.94 93 SER A O 1
ATOM 697 N N . LEU A 1 94 ? -8.829 -8.724 6.725 1.00 98.12 94 LEU A N 1
ATOM 698 C CA . LEU A 1 94 ? -8.257 -9.534 7.787 1.00 98.12 94 LEU A CA 1
ATOM 699 C C . LEU A 1 94 ? -6.748 -9.338 7.738 1.00 98.12 94 LEU A C 1
ATOM 701 O O . LEU A 1 94 ? -6.112 -9.759 6.782 1.00 98.12 94 LEU A O 1
ATOM 705 N N . LEU A 1 95 ? -6.199 -8.654 8.734 1.00 97.94 95 LEU A N 1
ATOM 706 C CA . LEU A 1 95 ? -4.763 -8.537 8.962 1.00 97.94 95 LEU A CA 1
ATOM 707 C C . LEU A 1 95 ? -4.354 -9.636 9.939 1.00 97.94 95 LEU A C 1
ATOM 709 O O . LEU A 1 95 ? -4.931 -9.715 11.016 1.00 97.94 95 LEU A O 1
ATOM 713 N N . THR A 1 96 ? -3.340 -10.423 9.614 1.00 97.44 96 THR A N 1
ATOM 714 C CA . THR A 1 96 ? -2.795 -11.478 10.471 1.00 97.44 96 THR A CA 1
ATOM 715 C C . THR A 1 96 ? -1.287 -11.309 10.593 1.00 97.44 96 THR A C 1
ATOM 717 O O . THR A 1 96 ? -0.587 -11.162 9.596 1.00 97.44 96 THR A O 1
ATOM 720 N N . VAL A 1 97 ? -0.775 -11.340 11.819 1.00 94.94 97 VAL A N 1
ATOM 721 C CA . VAL A 1 97 ? 0.650 -11.262 12.145 1.00 94.94 97 VAL A CA 1
ATOM 722 C C . VAL A 1 97 ? 1.069 -12.573 12.797 1.00 94.94 97 VAL A C 1
ATOM 724 O O . VAL A 1 97 ? 0.480 -12.991 13.794 1.00 94.94 97 VAL A O 1
ATOM 727 N N . MET A 1 98 ? 2.085 -13.206 12.214 1.00 94.25 98 MET A N 1
ATOM 728 C CA . MET A 1 98 ? 2.642 -14.498 12.610 1.00 94.25 98 MET A CA 1
ATOM 729 C C . MET A 1 98 ? 4.159 -14.348 12.814 1.00 94.25 98 MET A C 1
ATOM 731 O O . MET A 1 98 ? 4.886 -14.229 11.824 1.00 94.25 98 MET A O 1
ATOM 735 N N . PRO A 1 99 ? 4.677 -14.302 14.053 1.00 91.62 99 PRO A N 1
ATOM 736 C CA . PRO A 1 99 ? 6.082 -14.593 14.329 1.00 91.62 99 PRO A CA 1
ATOM 737 C C . PRO A 1 99 ? 6.519 -15.918 13.684 1.00 91.62 99 PRO A C 1
ATOM 739 O O . PRO A 1 99 ? 5.850 -16.930 13.827 1.00 91.62 99 PRO A O 1
ATOM 742 N N . GLU A 1 100 ? 7.656 -15.929 12.988 1.00 88.62 100 GLU A N 1
ATOM 743 C CA . GLU A 1 100 ? 8.287 -17.163 12.484 1.00 88.62 100 GLU A CA 1
ATOM 744 C C . GLU A 1 100 ? 9.496 -17.548 13.351 1.00 88.62 100 GLU A C 1
ATOM 746 O O . GLU A 1 100 ? 9.697 -18.716 13.702 1.00 88.62 100 GLU A O 1
ATOM 751 N N . SER A 1 101 ? 10.288 -16.547 13.742 1.00 84.00 101 SER A N 1
ATOM 752 C CA . SER A 1 101 ? 11.374 -16.687 14.704 1.00 84.00 101 SER A CA 1
ATOM 753 C C . SER A 1 101 ? 11.506 -15.412 15.523 1.00 84.00 101 SER A C 1
ATOM 755 O O . SER A 1 101 ? 11.646 -14.326 14.976 1.00 84.00 101 SER A O 1
ATOM 757 N N . PHE A 1 102 ? 11.509 -15.534 16.842 1.00 77.69 102 PHE A N 1
ATOM 758 C CA . PHE A 1 102 ? 11.987 -14.487 17.734 1.00 77.69 102 PHE A CA 1
ATOM 759 C C . PHE A 1 102 ? 13.079 -15.122 18.585 1.00 77.69 102 PHE A C 1
ATOM 761 O O . PHE A 1 102 ? 12.829 -16.090 19.299 1.00 77.69 102 PHE A O 1
ATOM 768 N N . GLN A 1 103 ? 14.313 -14.622 18.474 1.00 68.25 103 GLN A N 1
ATOM 769 C CA . GLN A 1 103 ? 15.366 -15.021 19.417 1.00 68.25 103 GLN A CA 1
ATOM 770 C C . GLN A 1 103 ? 15.073 -14.486 20.824 1.00 68.25 103 GLN A C 1
ATOM 772 O O . GLN A 1 103 ? 15.585 -15.009 21.810 1.00 68.25 103 GLN A O 1
ATOM 777 N N . THR A 1 104 ? 14.233 -13.454 20.925 1.00 62.41 104 THR A N 1
ATOM 778 C CA . THR A 1 104 ? 13.744 -12.943 22.198 1.00 62.41 104 THR A CA 1
ATOM 779 C C . THR A 1 104 ? 12.579 -13.810 22.679 1.00 62.41 104 THR A C 1
ATOM 781 O O . THR A 1 104 ? 11.656 -14.115 21.931 1.00 62.41 104 THR A O 1
ATOM 784 N N . THR A 1 105 ? 12.590 -14.196 23.953 1.00 61.16 105 THR A N 1
ATOM 785 C CA . THR A 1 105 ? 11.545 -15.003 24.618 1.00 61.16 105 THR A CA 1
ATOM 786 C C . THR A 1 105 ? 10.192 -14.286 24.759 1.00 61.16 105 THR A C 1
ATOM 788 O O . THR A 1 105 ? 9.346 -14.717 25.536 1.00 61.16 105 THR A O 1
ATOM 791 N N . LEU A 1 106 ? 9.986 -13.168 24.057 1.00 70.94 106 LEU A N 1
ATOM 792 C CA . LEU A 1 106 ? 8.869 -12.253 24.286 1.00 70.94 106 LEU A CA 1
ATOM 793 C C . LEU A 1 106 ? 7.547 -12.753 23.704 1.00 70.94 106 LEU A C 1
ATOM 795 O O . LEU A 1 106 ? 6.500 -12.428 24.253 1.00 70.94 106 LEU A O 1
ATOM 799 N N . LEU A 1 107 ? 7.582 -13.515 22.607 1.00 79.94 107 LEU A N 1
ATOM 800 C CA . LEU A 1 107 ? 6.381 -14.054 21.972 1.00 79.94 107 LEU A CA 1
ATOM 801 C C . LEU A 1 107 ? 6.570 -15.549 21.674 1.00 79.94 107 LEU A C 1
ATOM 803 O O . LEU A 1 107 ? 7.616 -15.936 21.145 1.00 79.94 107 LEU A O 1
ATOM 807 N N . PRO A 1 108 ? 5.573 -16.397 21.984 1.00 84.38 108 PRO A N 1
ATOM 808 C CA . PRO A 1 108 ? 5.550 -17.788 21.548 1.00 84.38 108 PRO A CA 1
ATOM 809 C C . PRO A 1 108 ? 5.688 -17.901 20.025 1.00 84.38 108 PRO A C 1
ATOM 811 O O . PRO A 1 108 ? 5.153 -17.076 19.286 1.00 84.38 108 PRO A O 1
ATOM 814 N N . LYS A 1 109 ? 6.371 -18.947 19.546 1.00 82.06 109 LYS A N 1
ATOM 815 C CA . LYS A 1 109 ? 6.587 -19.179 18.106 1.00 82.06 109 LYS A CA 1
ATOM 816 C C . LYS A 1 109 ? 5.275 -19.305 17.322 1.00 82.06 109 LYS A C 1
ATOM 818 O O . LYS A 1 109 ? 5.212 -18.871 16.182 1.00 82.06 109 LYS A O 1
ATOM 823 N N . ASP A 1 110 ? 4.240 -19.845 17.957 1.00 87.00 110 ASP A N 1
ATOM 824 C CA . ASP A 1 110 ? 2.928 -20.072 17.342 1.00 87.00 110 ASP A CA 1
ATOM 825 C C . ASP A 1 110 ? 1.915 -18.974 17.699 1.00 87.00 110 ASP A C 1
ATOM 827 O O . ASP A 1 110 ? 0.713 -19.126 17.485 1.00 87.00 110 ASP A O 1
ATOM 831 N N . ALA A 1 111 ? 2.387 -17.860 18.267 1.00 91.56 111 ALA A N 1
ATOM 832 C CA . ALA A 1 111 ? 1.529 -16.732 18.571 1.00 91.56 111 ALA A CA 1
ATOM 833 C C . ALA A 1 111 ? 0.928 -16.155 17.286 1.00 91.56 111 ALA A C 1
ATOM 835 O O . ALA A 1 111 ? 1.636 -15.914 16.313 1.00 91.56 111 ALA A O 1
ATOM 836 N N . VAL A 1 112 ? -0.375 -15.882 17.288 1.00 94.06 112 VAL A N 1
ATOM 837 C CA . VAL A 1 112 ? -1.054 -15.245 16.154 1.00 94.06 112 VAL A CA 1
ATOM 838 C C . VAL A 1 112 ? -1.873 -14.070 16.654 1.00 94.06 112 VAL A C 1
ATOM 840 O O . VAL A 1 112 ? -2.682 -14.204 17.572 1.00 94.06 112 VAL A O 1
ATOM 843 N N . ILE A 1 113 ? -1.690 -12.917 16.015 1.00 94.69 113 ILE A N 1
ATOM 844 C CA . ILE A 1 113 ? -2.514 -11.728 16.233 1.00 94.69 113 ILE A CA 1
ATOM 845 C C . ILE A 1 113 ? -3.248 -11.447 14.933 1.00 94.69 113 ILE A C 1
ATOM 847 O O . ILE A 1 113 ? -2.620 -11.290 13.890 1.00 94.69 113 ILE A O 1
ATOM 851 N N . SER A 1 114 ? -4.573 -11.385 14.978 1.00 96.81 114 SER A N 1
ATOM 852 C CA . SER A 1 114 ? -5.403 -11.064 13.823 1.00 96.81 114 SER A CA 1
ATOM 853 C C . SER A 1 114 ? -6.350 -9.911 14.118 1.00 96.81 114 SER A C 1
ATOM 855 O O . SER A 1 114 ? -7.021 -9.896 15.143 1.00 96.81 114 SER A O 1
ATOM 857 N N . LEU A 1 115 ? -6.438 -8.958 13.200 1.00 97.06 115 LEU A N 1
ATOM 858 C CA . LEU A 1 115 ? -7.388 -7.857 13.221 1.00 97.06 115 LEU A CA 1
ATOM 859 C C . LEU A 1 115 ? -8.303 -7.987 12.005 1.00 97.06 115 LEU A C 1
ATOM 861 O O . LEU A 1 115 ? -7.878 -7.762 10.873 1.00 97.06 115 LEU A O 1
ATOM 865 N N . GLU A 1 116 ? -9.567 -8.326 12.241 1.00 98.19 116 GLU A N 1
ATOM 866 C CA . GLU A 1 116 ? -10.600 -8.235 11.214 1.00 98.19 116 GLU A CA 1
ATOM 867 C C . GLU A 1 116 ? -11.248 -6.853 11.279 1.00 98.19 116 GLU A C 1
ATOM 869 O O . GLU A 1 116 ? -11.640 -6.380 12.347 1.00 98.19 116 GLU A O 1
ATOM 874 N N . THR A 1 117 ? -11.376 -6.205 10.129 1.00 97.81 117 THR A N 1
ATOM 875 C CA . THR A 1 117 ? -12.082 -4.942 9.968 1.00 97.81 117 THR A CA 1
ATOM 876 C C . THR A 1 117 ? -13.199 -5.104 8.952 1.00 97.81 117 THR A C 1
ATOM 878 O O . THR A 1 117 ? -13.057 -5.799 7.943 1.00 97.81 117 THR A O 1
ATOM 881 N N . ARG A 1 118 ? -14.337 -4.463 9.214 1.00 98.12 118 ARG A N 1
ATOM 882 C CA . ARG A 1 118 ? -15.414 -4.285 8.238 1.00 98.12 118 ARG A CA 1
ATOM 883 C C . ARG A 1 118 ? -15.808 -2.828 8.209 1.00 98.12 118 ARG A C 1
ATOM 885 O O . ARG A 1 118 ? -15.988 -2.215 9.252 1.00 98.12 118 ARG A O 1
ATOM 892 N N . HIS A 1 119 ? -15.964 -2.291 7.018 1.00 96.19 119 HIS A N 1
ATOM 893 C CA . HIS A 1 119 ? -16.404 -0.931 6.791 1.00 96.19 119 HIS A CA 1
ATOM 894 C C . HIS A 1 119 ? -17.713 -0.988 6.014 1.00 96.19 119 HIS A C 1
ATOM 896 O O . HIS A 1 119 ? -17.770 -1.637 4.970 1.00 96.19 119 HIS A O 1
ATOM 902 N N . LEU A 1 120 ? -18.759 -0.351 6.537 1.00 96.50 120 LEU A N 1
ATOM 903 C CA . LEU A 1 120 ? -20.036 -0.174 5.851 1.00 96.50 120 LEU A CA 1
ATOM 904 C C . LEU A 1 120 ? -20.470 1.289 5.985 1.00 96.50 120 LEU A C 1
ATOM 906 O O . LEU A 1 120 ? -20.948 1.724 7.036 1.00 96.50 120 LEU A O 1
ATOM 910 N N . GLY A 1 121 ? -20.292 2.060 4.917 1.00 93.31 121 GLY A N 1
ATOM 911 C CA . GLY A 1 121 ? -20.673 3.465 4.863 1.00 93.31 121 GLY A CA 1
ATOM 912 C C . GLY A 1 121 ? -19.808 4.354 5.744 1.00 93.31 121 GLY A C 1
ATOM 913 O O . GLY A 1 121 ? -18.750 4.796 5.319 1.00 93.31 121 GLY A O 1
ATOM 914 N N . LYS A 1 122 ? -20.294 4.665 6.948 1.00 91.44 122 LYS A N 1
ATOM 915 C CA . LYS A 1 122 ? -19.590 5.496 7.944 1.00 91.44 122 LYS A CA 1
ATOM 916 C C . LYS A 1 122 ? -19.210 4.728 9.209 1.00 91.44 122 LYS A C 1
ATOM 918 O O . LYS A 1 122 ? -18.624 5.296 10.129 1.00 91.44 122 LYS A O 1
ATOM 923 N N . ILE A 1 123 ? -19.582 3.451 9.267 1.00 96.06 123 ILE A N 1
ATOM 924 C CA . ILE A 1 123 ? -19.427 2.613 10.447 1.00 96.06 123 ILE A CA 1
ATOM 925 C C . ILE A 1 123 ? -18.305 1.620 10.185 1.00 96.06 123 ILE A C 1
ATOM 927 O O . ILE A 1 123 ? -18.297 0.916 9.171 1.00 96.06 123 ILE A O 1
ATOM 931 N N . TYR A 1 124 ? -17.372 1.559 11.125 1.00 96.75 124 TYR A N 1
ATOM 932 C CA . TYR A 1 124 ? -16.296 0.587 11.138 1.00 96.75 124 TYR A CA 1
ATOM 933 C C . TYR A 1 124 ? -16.555 -0.424 12.240 1.00 96.75 124 TYR A C 1
ATOM 935 O O . TYR A 1 124 ? -16.983 -0.084 13.338 1.00 96.75 124 TYR A O 1
ATOM 943 N N . TYR A 1 125 ? -16.272 -1.677 11.940 1.00 98.00 125 TYR A N 1
ATOM 944 C CA . TYR A 1 125 ? -16.332 -2.774 12.878 1.00 98.00 125 TYR A CA 1
ATOM 945 C C . TYR A 1 125 ? -14.944 -3.379 12.967 1.00 98.00 125 TYR A C 1
ATOM 947 O O . TYR A 1 125 ? -14.335 -3.661 11.935 1.00 98.00 125 TYR A O 1
ATOM 955 N N . LEU A 1 126 ? -14.446 -3.574 14.178 1.00 97.88 126 LEU A N 1
ATOM 956 C CA . LEU A 1 126 ? -13.132 -4.151 14.431 1.00 97.88 126 LEU A CA 1
ATOM 957 C C . LEU A 1 126 ? -13.285 -5.376 15.317 1.00 97.88 126 LEU A C 1
ATOM 959 O O . LEU A 1 126 ? -14.056 -5.360 16.271 1.00 97.88 126 LEU A O 1
ATOM 963 N N . ARG A 1 127 ? -12.530 -6.428 15.034 1.00 97.00 127 ARG A N 1
ATOM 964 C CA . ARG A 1 127 ? -12.412 -7.579 15.920 1.00 97.00 127 ARG A CA 1
ATOM 965 C C . ARG A 1 127 ? -10.960 -7.990 16.002 1.00 97.00 127 ARG A C 1
ATOM 967 O O . ARG A 1 127 ? -10.356 -8.353 14.995 1.00 97.00 127 ARG A O 1
ATOM 974 N N . LEU A 1 128 ? -10.422 -7.935 17.211 1.00 95.44 128 LEU A N 1
ATOM 975 C CA . LEU A 1 128 ? -9.082 -8.399 17.516 1.00 95.44 128 LEU A CA 1
ATOM 976 C C . LEU A 1 128 ? -9.179 -9.843 18.013 1.00 95.44 128 LEU A C 1
ATOM 978 O O . LEU A 1 128 ? -9.869 -10.129 18.987 1.00 95.44 128 LEU A O 1
ATOM 982 N N . ALA A 1 129 ? -8.510 -10.755 17.324 1.00 94.81 129 ALA A N 1
ATOM 983 C CA . ALA A 1 129 ? -8.368 -12.145 17.712 1.00 94.81 129 ALA A CA 1
ATOM 984 C C . ALA A 1 129 ? -6.899 -12.405 18.029 1.00 94.81 129 ALA A C 1
ATOM 986 O O . ALA A 1 129 ? -6.016 -12.094 17.233 1.00 94.81 129 ALA A O 1
ATOM 987 N N . ILE A 1 130 ? -6.641 -12.962 19.203 1.00 93.62 130 ILE A N 1
ATOM 988 C CA . ILE A 1 130 ? -5.294 -13.262 19.669 1.00 93.62 130 ILE A CA 1
ATOM 989 C C . ILE A 1 130 ? -5.259 -14.724 20.091 1.00 93.62 130 ILE A C 1
ATOM 991 O O . ILE A 1 130 ? -6.212 -15.215 20.702 1.00 93.62 130 ILE A O 1
ATOM 995 N N . SER A 1 131 ? -4.188 -15.424 19.729 1.00 93.00 131 SER A N 1
ATOM 996 C CA . SER A 1 131 ? -4.021 -16.828 20.080 1.00 93.00 131 SER A CA 1
ATOM 997 C C . SER A 1 131 ? -3.880 -17.015 21.605 1.00 93.00 131 SER A C 1
ATOM 999 O O . SER A 1 131 ? -3.383 -16.117 22.297 1.00 93.00 131 SER A O 1
ATOM 1001 N N . PRO A 1 132 ? -4.336 -18.150 22.172 1.00 90.25 132 PRO A N 1
ATOM 1002 C CA . PRO A 1 132 ? -4.328 -18.377 23.619 1.00 90.25 132 PRO A CA 1
ATOM 1003 C C . PRO A 1 132 ? -2.954 -18.218 24.282 1.00 90.25 132 PRO A C 1
ATOM 1005 O O . PRO A 1 132 ? -2.868 -17.803 25.435 1.00 90.25 132 PRO A O 1
ATOM 1008 N N . GLU A 1 133 ? -1.880 -18.501 23.550 1.00 88.62 133 GLU A N 1
ATOM 1009 C CA . GLU A 1 133 ? -0.494 -18.451 24.017 1.00 88.62 133 GLU A CA 1
ATOM 1010 C C . GLU A 1 133 ? -0.040 -17.023 24.352 1.00 88.62 133 GLU A C 1
ATOM 1012 O O . GLU A 1 133 ? 0.889 -16.844 25.136 1.00 88.62 133 GLU A O 1
ATOM 1017 N N . LEU A 1 134 ? -0.699 -16.003 23.791 1.00 87.25 134 LEU A N 1
ATOM 1018 C CA . LEU A 1 134 ? -0.426 -14.596 24.090 1.00 87.25 134 LEU A CA 1
ATOM 1019 C C . LEU A 1 134 ? -1.232 -14.053 25.273 1.00 87.25 134 LEU A C 1
ATOM 1021 O O . LEU A 1 134 ? -0.878 -13.003 25.806 1.00 87.25 134 LEU A O 1
ATOM 1025 N N . LEU A 1 135 ? -2.283 -14.752 25.717 1.00 86.56 135 LEU A N 1
ATOM 1026 C CA . LEU A 1 135 ? -3.131 -14.289 26.821 1.00 86.56 135 LEU A CA 1
ATOM 1027 C C . LEU A 1 135 ? -2.354 -14.023 28.125 1.00 86.56 135 LEU A C 1
ATOM 1029 O O . LEU A 1 135 ? -2.644 -13.007 28.752 1.00 86.56 135 LEU A O 1
ATOM 1033 N N . PRO A 1 136 ? -1.347 -14.830 28.529 1.00 86.38 136 PRO A N 1
ATOM 1034 C CA . PRO A 1 136 ? -0.561 -14.549 29.736 1.00 86.38 136 PRO A CA 1
ATOM 1035 C C . PRO A 1 136 ? 0.281 -13.266 29.665 1.00 86.38 136 PRO A C 1
ATOM 1037 O O . PRO A 1 136 ? 0.699 -12.757 30.700 1.00 86.38 136 PRO A O 1
ATOM 1040 N N . PHE A 1 137 ? 0.551 -12.753 28.460 1.00 83.38 137 PHE A N 1
ATOM 1041 C CA . PHE A 1 137 ? 1.389 -11.570 28.237 1.00 83.38 137 PHE A CA 1
ATOM 1042 C C . PHE A 1 137 ? 0.575 -10.281 28.093 1.00 83.38 137 PHE A C 1
ATOM 1044 O O . PHE A 1 137 ? 1.146 -9.192 28.039 1.00 83.38 137 PHE A O 1
ATOM 1051 N N . LEU A 1 138 ? -0.754 -10.388 28.015 1.00 82.75 138 LEU A N 1
ATOM 1052 C CA . LEU A 1 138 ? -1.635 -9.244 27.850 1.00 82.75 138 LEU A CA 1
ATOM 1053 C C . LEU A 1 138 ? -2.212 -8.837 29.208 1.00 82.75 138 LEU A C 1
ATOM 1055 O O . LEU A 1 138 ? -2.908 -9.631 29.837 1.00 82.75 138 LEU A O 1
ATOM 1059 N N . PRO A 1 139 ? -1.993 -7.588 29.655 1.00 73.00 139 PRO A N 1
ATOM 1060 C CA . PRO A 1 139 ? -2.530 -7.110 30.928 1.00 73.00 139 PRO A CA 1
ATOM 1061 C C . PRO A 1 139 ? -4.058 -6.938 30.909 1.00 73.00 139 PRO A C 1
ATOM 1063 O O . PRO A 1 139 ? -4.648 -6.621 31.937 1.00 73.00 139 PRO A O 1
ATOM 1066 N N . LEU A 1 140 ? -4.700 -7.105 29.748 1.00 79.19 140 LEU A N 1
ATOM 1067 C CA . LEU A 1 140 ? -6.078 -6.709 29.505 1.00 79.19 140 LEU A CA 1
ATOM 1068 C C . LEU A 1 140 ? -6.849 -7.816 28.781 1.00 79.19 140 LEU A C 1
ATOM 1070 O O . LEU A 1 140 ? -6.404 -8.324 27.748 1.00 79.19 140 LEU A O 1
ATOM 1074 N N . GLN A 1 141 ? -8.032 -8.158 29.298 1.00 81.38 141 GLN A N 1
ATOM 1075 C CA . GLN A 1 141 ? -8.958 -9.036 28.590 1.00 81.38 141 GLN A CA 1
ATOM 1076 C C . GLN A 1 141 ? -9.549 -8.277 27.406 1.00 81.38 141 GLN A C 1
ATOM 1078 O O . GLN A 1 141 ? -10.378 -7.381 27.563 1.00 81.38 141 GLN A O 1
ATOM 1083 N N . LEU A 1 142 ? -9.103 -8.626 26.205 1.00 84.06 142 LEU A N 1
ATOM 1084 C CA . LEU A 1 142 ? -9.638 -8.029 24.992 1.00 84.06 142 LEU A CA 1
ATOM 1085 C C . LEU A 1 142 ? -11.070 -8.519 24.744 1.00 84.06 142 LEU A C 1
ATOM 1087 O O . LEU A 1 142 ? -11.362 -9.704 24.951 1.00 84.06 142 LEU A O 1
ATOM 1091 N N . PRO A 1 143 ? -11.970 -7.638 24.274 1.00 86.56 143 PRO A N 1
ATOM 1092 C CA . PRO A 1 143 ? -13.317 -8.047 23.920 1.00 86.56 143 PRO A CA 1
ATOM 1093 C C . PRO A 1 143 ? -13.265 -9.078 22.788 1.00 86.56 143 PRO A C 1
ATOM 1095 O O . PRO A 1 143 ? -12.611 -8.872 21.768 1.00 86.56 143 PRO A O 1
ATOM 1098 N N . LYS A 1 144 ? -13.982 -10.192 22.968 1.00 90.19 144 LYS A N 1
ATOM 1099 C CA . LYS A 1 144 ? -14.173 -11.209 21.916 1.00 90.19 144 LYS A CA 1
ATOM 1100 C C . LYS A 1 144 ? -15.177 -10.758 20.849 1.00 90.19 144 LYS A C 1
ATOM 1102 O O . LYS A 1 144 ? -15.167 -11.274 19.731 1.00 90.19 144 LYS A O 1
ATOM 1107 N N . ASP A 1 145 ? -16.049 -9.824 21.221 1.00 94.69 145 ASP A N 1
ATOM 1108 C CA . ASP A 1 145 ? -17.102 -9.280 20.371 1.00 94.69 145 ASP A CA 1
ATOM 1109 C C . ASP A 1 145 ? -16.549 -8.228 19.405 1.00 94.69 145 ASP A C 1
ATOM 1111 O O . ASP A 1 145 ? -15.463 -7.677 19.591 1.00 94.69 145 ASP A O 1
ATOM 1115 N N . TRP A 1 146 ? -17.323 -7.919 18.369 1.00 97.75 146 TRP A N 1
ATOM 1116 C CA . TRP A 1 146 ? -16.984 -6.845 17.445 1.00 97.75 146 TRP A CA 1
ATOM 1117 C C . TRP A 1 146 ? -17.135 -5.475 18.099 1.00 97.75 146 TRP A C 1
ATOM 1119 O O . TRP A 1 146 ? -18.119 -5.214 18.782 1.00 97.75 146 TRP A O 1
ATOM 1129 N N . ILE A 1 147 ? -16.204 -4.571 17.819 1.00 97.19 147 ILE A N 1
ATOM 1130 C CA . ILE A 1 147 ? -16.234 -3.180 18.262 1.00 97.19 147 ILE A CA 1
ATOM 1131 C C . ILE A 1 147 ? -16.778 -2.331 17.119 1.00 97.19 147 ILE A C 1
ATOM 1133 O O . ILE A 1 147 ? -16.154 -2.248 16.063 1.00 97.19 147 ILE A O 1
ATOM 1137 N N . LYS A 1 148 ? -17.935 -1.709 17.322 1.00 97.50 148 LYS A N 1
ATOM 1138 C CA . LYS A 1 148 ? -18.564 -0.759 16.409 1.00 97.50 148 LYS A CA 1
ATOM 1139 C C . LYS A 1 148 ? -18.043 0.647 16.705 1.00 97.50 148 LYS A C 1
ATOM 1141 O O . LYS A 1 148 ? -18.200 1.154 17.811 1.00 97.50 148 LYS A O 1
ATOM 1146 N N . ILE A 1 149 ? -17.492 1.286 15.683 1.00 95.50 149 ILE A N 1
ATOM 1147 C CA . ILE A 1 149 ? -17.062 2.681 15.687 1.00 95.50 149 ILE A CA 1
ATOM 1148 C C . ILE A 1 149 ? -17.883 3.426 14.640 1.00 95.50 149 ILE A C 1
ATOM 1150 O O . ILE A 1 149 ? -17.707 3.226 13.436 1.00 95.50 149 ILE A O 1
ATOM 1154 N N . ASP A 1 150 ? -18.783 4.291 15.096 1.00 94.19 150 ASP A N 1
ATOM 1155 C CA . ASP A 1 150 ? -19.387 5.305 14.239 1.00 94.19 150 ASP A CA 1
ATOM 1156 C C . ASP A 1 150 ? -18.452 6.520 14.216 1.00 94.19 150 ASP A C 1
ATOM 1158 O O . ASP A 1 150 ? -18.279 7.205 15.222 1.00 94.19 150 ASP A O 1
ATOM 1162 N N . PHE A 1 151 ? -17.795 6.769 13.082 1.00 84.75 151 PHE A N 1
ATOM 1163 C CA . PHE A 1 151 ? -16.812 7.851 12.996 1.00 84.75 151 PHE A CA 1
ATOM 1164 C C . PHE A 1 151 ? -17.430 9.241 13.132 1.00 84.75 151 PHE A C 1
ATOM 1166 O O . PHE A 1 151 ? -16.726 10.159 13.541 1.00 84.75 151 PHE A O 1
ATOM 1173 N N . GLU A 1 152 ? -18.707 9.428 12.791 1.00 86.44 152 GLU A N 1
ATOM 1174 C CA . GLU A 1 152 ? -19.373 10.722 12.975 1.00 86.44 152 GLU A CA 1
ATOM 1175 C C . GLU A 1 152 ? -19.662 10.966 14.457 1.00 86.44 152 GLU A C 1
ATOM 1177 O O . GLU A 1 152 ? -19.508 12.088 14.941 1.00 86.44 152 GLU A O 1
ATOM 1182 N N . GLU A 1 153 ? -20.041 9.918 15.189 1.00 87.50 153 GLU A N 1
ATOM 1183 C CA . GLU A 1 153 ? -20.256 9.975 16.634 1.00 87.50 153 GLU A CA 1
ATOM 1184 C C . GLU A 1 153 ? -18.938 10.147 17.395 1.00 87.50 153 GLU A C 1
ATOM 1186 O O . GLU A 1 153 ? -18.775 11.137 18.110 1.00 87.50 153 GLU A O 1
ATOM 1191 N N . ALA A 1 154 ? -17.957 9.270 17.148 1.00 84.12 154 ALA A N 1
ATOM 1192 C CA . ALA A 1 154 ? -16.619 9.335 17.740 1.00 84.12 154 ALA A CA 1
ATOM 1193 C C . ALA A 1 154 ? -15.949 10.689 17.475 1.00 84.12 154 ALA A C 1
ATOM 1195 O O . ALA A 1 154 ? -15.240 11.238 18.314 1.00 84.12 154 ALA A O 1
ATOM 1196 N N . ARG A 1 155 ? -16.198 11.283 16.308 1.00 78.56 155 ARG A N 1
ATOM 1197 C CA . ARG A 1 155 ? -15.717 12.622 15.986 1.00 78.56 155 ARG A CA 1
ATOM 1198 C C . ARG A 1 155 ? -16.368 13.714 16.819 1.00 78.56 155 ARG A C 1
ATOM 1200 O O . ARG A 1 155 ? -15.694 14.682 17.148 1.00 78.56 155 ARG A O 1
ATOM 1207 N N . LYS A 1 156 ? -17.656 13.614 17.123 1.00 82.75 156 LYS A N 1
ATOM 1208 C CA . LYS A 1 156 ? -18.341 14.609 17.955 1.00 82.75 156 LYS A CA 1
ATOM 1209 C C . LYS A 1 156 ? -17.930 14.488 19.420 1.00 82.75 156 LYS A C 1
ATOM 1211 O O . LYS A 1 156 ? -17.812 15.512 20.084 1.00 82.75 156 LYS A O 1
ATOM 1216 N N . SER A 1 157 ? -17.697 13.269 19.903 1.00 80.06 157 SER A N 1
ATOM 1217 C CA . SER A 1 157 ? -17.388 12.995 21.308 1.00 80.06 157 SER A CA 1
ATOM 1218 C C . SER A 1 157 ? -15.890 13.066 21.636 1.00 80.06 157 SER A C 1
ATOM 1220 O O . SER A 1 157 ? -15.521 13.684 22.631 1.00 80.06 157 SER A O 1
ATOM 1222 N N . LEU A 1 158 ? -15.015 12.485 20.806 1.00 71.06 158 LEU A N 1
ATOM 1223 C CA . LEU A 1 158 ? -13.587 12.313 21.112 1.00 71.06 158 LEU A CA 1
ATOM 1224 C C . LEU A 1 158 ? -12.696 13.405 20.508 1.00 71.06 158 LEU A C 1
ATOM 1226 O O . LEU A 1 158 ? -11.820 13.924 21.199 1.00 71.06 158 LEU A O 1
ATOM 1230 N N . LEU A 1 159 ? -12.896 13.794 19.242 1.00 68.38 159 LEU A N 1
ATOM 1231 C CA . LEU A 1 159 ? -11.969 14.718 18.559 1.00 68.38 159 LEU A CA 1
ATOM 123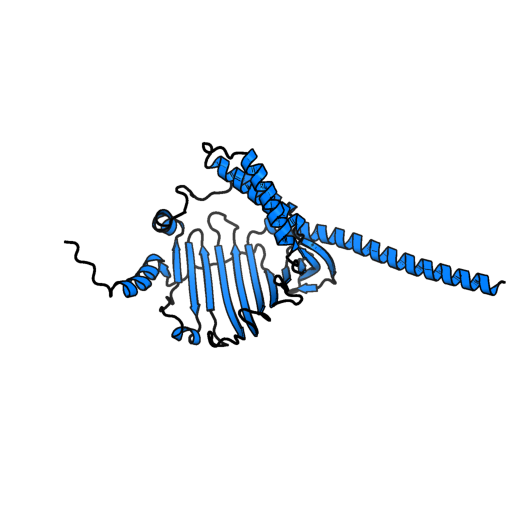2 C C . LEU A 1 159 ? -11.842 16.112 19.213 1.00 68.38 159 LEU A C 1
ATOM 1234 O O . LEU A 1 159 ? -10.718 16.607 19.256 1.00 68.38 159 LEU A O 1
ATOM 1238 N N . PRO A 1 160 ? -12.898 16.746 19.771 1.00 67.06 160 PRO A N 1
ATOM 1239 C CA . PRO A 1 160 ? -12.762 18.027 20.472 1.00 67.06 160 PRO A CA 1
ATOM 1240 C C . PRO A 1 160 ? -11.892 17.954 21.732 1.00 67.06 160 PRO A C 1
ATOM 1242 O O . PRO A 1 160 ? -11.398 18.984 22.186 1.00 67.06 160 PRO A O 1
ATOM 1245 N N . SER A 1 161 ? -11.721 16.755 22.300 1.00 67.38 161 SER A N 1
ATOM 1246 C CA . SER A 1 161 ? -10.934 16.522 23.515 1.00 67.38 161 SER A CA 1
ATOM 1247 C C . SER A 1 161 ? -9.461 16.194 23.240 1.00 67.38 161 SER A C 1
ATOM 1249 O O . SER A 1 161 ? -8.649 16.230 24.163 1.00 67.38 161 SER A O 1
ATOM 1251 N N . LEU A 1 162 ? -9.089 15.912 21.982 1.00 66.44 162 LEU A N 1
ATOM 1252 C CA . LEU A 1 162 ? -7.714 15.571 21.620 1.00 66.44 162 LEU A CA 1
ATOM 1253 C C . LEU A 1 162 ? -6.875 16.838 21.367 1.00 66.44 162 LEU A C 1
ATOM 1255 O O . LEU A 1 162 ? -7.192 17.618 20.461 1.00 66.44 162 LEU A O 1
ATOM 1259 N N . PRO A 1 163 ? -5.779 17.058 22.119 1.00 65.19 163 PRO A N 1
ATOM 1260 C CA . PRO A 1 163 ? -4.897 18.196 21.891 1.00 65.19 163 PRO A CA 1
ATOM 1261 C C . PRO A 1 163 ? -4.265 18.120 20.493 1.00 65.19 163 PRO A C 1
ATOM 1263 O O . PRO A 1 163 ? -3.741 17.085 20.090 1.00 65.19 163 PRO A O 1
ATOM 1266 N N . GLY A 1 164 ? -4.308 19.231 19.752 1.00 64.00 164 GLY A N 1
ATOM 1267 C CA . GLY A 1 164 ? -3.685 19.353 18.427 1.00 64.00 164 GLY A CA 1
ATOM 1268 C C . GLY A 1 164 ? -4.584 19.023 17.232 1.00 64.00 164 GLY A C 1
ATOM 1269 O O . GLY A 1 164 ? -4.137 19.174 16.097 1.00 64.00 164 GLY A O 1
ATOM 1270 N N . VAL A 1 165 ? -5.848 18.636 17.440 1.00 59.78 165 VAL A N 1
ATOM 1271 C CA . VAL A 1 165 ? -6.820 18.520 16.342 1.00 59.78 165 VAL A CA 1
ATOM 1272 C C . VAL A 1 165 ? -7.391 19.913 16.038 1.00 59.78 165 VAL A C 1
ATOM 1274 O O . VAL A 1 165 ? -8.019 20.512 16.916 1.00 59.78 165 VAL A O 1
ATOM 1277 N N . PRO A 1 166 ? -7.203 20.466 14.823 1.00 59.03 166 PRO A N 1
ATOM 1278 C CA . PRO A 1 166 ? -7.738 21.780 14.496 1.00 59.03 166 PRO A CA 1
ATOM 1279 C C . PRO A 1 166 ? -9.268 21.787 14.616 1.00 59.03 166 PRO A C 1
ATOM 1281 O O . PRO A 1 166 ? -9.959 20.952 14.019 1.00 59.03 166 PRO A O 1
ATOM 1284 N N . LYS A 1 167 ? -9.813 22.759 15.361 1.00 59.97 167 LYS A N 1
ATOM 1285 C CA . LYS A 1 167 ? -11.252 23.059 15.343 1.00 59.97 167 LYS A CA 1
ATOM 1286 C C . LYS A 1 167 ? -11.643 23.385 13.898 1.00 59.97 167 LYS A C 1
ATOM 1288 O O . LYS A 1 167 ? -11.037 24.260 13.292 1.00 59.97 167 LYS A O 1
ATOM 1293 N N . GLY A 1 168 ? -12.613 22.662 13.342 1.00 57.84 168 GLY A N 1
ATOM 1294 C CA . GLY A 1 168 ? -13.015 22.829 11.941 1.00 57.84 168 GLY A CA 1
ATOM 1295 C C . GLY A 1 168 ? -12.304 21.917 10.939 1.00 57.84 168 GLY A C 1
ATOM 1296 O O . GLY A 1 168 ? -12.487 22.099 9.743 1.00 57.84 168 GLY A O 1
ATOM 1297 N N . ALA A 1 169 ? -11.582 20.875 11.374 1.00 55.50 169 ALA A N 1
ATOM 1298 C CA . ALA A 1 169 ? -11.128 19.793 10.487 1.00 55.50 169 ALA A CA 1
ATOM 1299 C C . ALA A 1 169 ? -12.292 18.958 9.893 1.00 55.50 169 ALA A C 1
ATOM 1301 O O . ALA A 1 169 ? -12.136 17.752 9.660 1.00 55.50 169 ALA A O 1
ATOM 1302 N N . GLU A 1 170 ? -13.508 19.526 9.790 1.00 61.03 170 GLU A N 1
ATOM 1303 C CA . GLU A 1 170 ? -14.678 18.925 9.137 1.00 61.03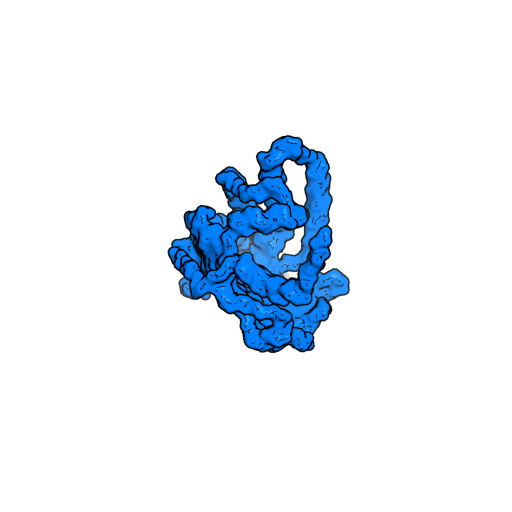 170 GLU A CA 1
ATOM 1304 C C . GLU A 1 170 ? -14.247 18.361 7.794 1.00 61.03 170 GLU A C 1
ATOM 1306 O O . GLU A 1 170 ? -13.357 18.927 7.166 1.00 61.03 170 GLU A O 1
ATOM 1311 N N . GLN A 1 171 ? -14.782 17.181 7.448 1.00 60.16 171 GLN A N 1
ATOM 1312 C CA . GLN A 1 171 ? -14.332 16.352 6.327 1.00 60.16 171 GLN A CA 1
ATOM 1313 C C . GLN A 1 171 ? -13.874 17.244 5.177 1.00 60.16 171 GLN A C 1
ATOM 1315 O O . GLN A 1 171 ? -14.717 17.840 4.507 1.00 60.16 171 GLN A O 1
ATOM 1320 N N . VAL A 1 172 ? -12.556 17.345 4.973 1.00 64.50 172 VAL A N 1
ATOM 1321 C CA . VAL A 1 172 ? -12.000 17.985 3.784 1.00 64.50 172 VAL A CA 1
ATOM 1322 C C . VAL A 1 172 ? -12.399 17.080 2.630 1.00 64.50 172 VAL A C 1
ATOM 1324 O O . VAL A 1 172 ? -11.709 16.128 2.269 1.00 64.50 172 VAL A O 1
ATOM 1327 N N . ARG A 1 173 ? -13.619 17.291 2.143 1.00 77.75 173 ARG A N 1
ATOM 1328 C CA . ARG A 1 173 ? -14.169 16.597 0.998 1.00 77.75 173 ARG A CA 1
ATOM 1329 C C . ARG A 1 173 ? -13.538 17.268 -0.194 1.00 77.75 173 ARG A C 1
ATOM 1331 O O . ARG A 1 173 ? -13.807 18.434 -0.460 1.00 77.75 173 ARG A O 1
ATOM 1338 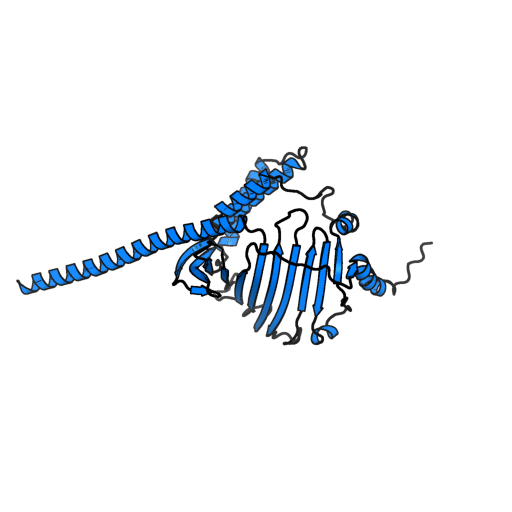N N . LEU A 1 174 ? -12.698 16.516 -0.890 1.00 82.62 174 LEU A N 1
ATOM 1339 C CA . LEU A 1 174 ? -12.185 16.956 -2.174 1.00 82.62 174 LEU A CA 1
ATOM 1340 C C . LEU A 1 174 ? -13.378 17.286 -3.077 1.00 82.62 174 LEU A C 1
ATOM 1342 O O . LEU A 1 174 ? -14.287 16.461 -3.228 1.00 82.62 174 LEU A O 1
ATOM 1346 N N . SER A 1 175 ? -13.369 18.479 -3.666 1.00 89.31 175 SER A N 1
ATOM 1347 C CA . SER A 1 175 ? -14.276 18.823 -4.756 1.00 89.31 175 SER A CA 1
ATOM 1348 C C . SER A 1 175 ? -14.059 17.865 -5.936 1.00 89.31 175 SER A C 1
ATOM 1350 O O . SER A 1 175 ? -13.023 17.203 -6.034 1.00 89.31 175 SER A O 1
ATOM 1352 N N . GLU A 1 176 ? -15.019 17.774 -6.859 1.00 90.56 176 GLU A N 1
ATOM 1353 C CA . GLU A 1 176 ? -14.844 16.942 -8.063 1.00 90.56 176 GLU A CA 1
ATOM 1354 C C . GLU A 1 176 ? -13.620 17.372 -8.889 1.00 90.56 176 GLU A C 1
ATOM 1356 O O . GLU A 1 176 ? -12.896 16.526 -9.412 1.00 90.56 176 GLU A O 1
ATOM 1361 N N . GLU A 1 177 ? -13.318 18.671 -8.918 1.00 92.50 177 GLU A N 1
ATOM 1362 C CA . GLU A 1 177 ? -12.109 19.213 -9.542 1.00 92.50 177 GLU A CA 1
ATOM 1363 C C . GLU A 1 177 ? -10.831 18.727 -8.839 1.00 92.50 177 GLU A C 1
ATOM 1365 O O . GLU A 1 177 ? -9.894 18.267 -9.490 1.00 92.50 177 GLU A O 1
ATOM 1370 N N . GLN A 1 178 ? -10.799 18.735 -7.505 1.00 89.00 178 GLN A N 1
ATOM 1371 C CA . GLN A 1 178 ? -9.651 18.252 -6.732 1.00 89.00 178 GLN A CA 1
ATOM 1372 C C . GLN A 1 178 ? -9.469 16.740 -6.843 1.00 89.00 178 GLN A C 1
ATOM 1374 O O . GLN A 1 178 ? -8.336 16.264 -6.916 1.00 89.00 178 GLN A O 1
ATOM 1379 N N . LYS A 1 179 ? -10.564 15.973 -6.904 1.00 88.69 179 LYS A N 1
ATOM 1380 C CA . LYS A 1 179 ? -10.513 14.533 -7.199 1.00 88.69 179 LYS A CA 1
ATOM 1381 C C . LYS A 1 179 ? -9.941 14.282 -8.591 1.00 88.69 179 LYS A C 1
ATOM 1383 O O . LYS A 1 179 ? -9.093 13.404 -8.744 1.00 88.69 179 LYS A O 1
ATOM 1388 N N . ALA A 1 180 ? -10.365 15.057 -9.590 1.00 93.31 180 ALA A N 1
ATOM 1389 C CA . ALA A 1 180 ? -9.834 14.967 -10.946 1.00 93.31 180 ALA A CA 1
ATOM 1390 C C . ALA A 1 180 ? -8.335 15.308 -10.985 1.00 93.31 180 ALA A C 1
ATOM 1392 O O . ALA A 1 180 ? -7.554 14.550 -11.560 1.00 93.31 180 ALA A O 1
ATOM 1393 N N . LYS A 1 181 ? -7.917 16.374 -10.294 1.00 94.38 181 LYS A N 1
ATOM 1394 C CA . LYS A 1 181 ? -6.509 16.772 -10.168 1.00 94.38 181 LYS A CA 1
ATOM 1395 C C . LYS A 1 181 ? -5.671 15.714 -9.451 1.00 94.38 181 LYS A C 1
ATOM 1397 O O . LYS A 1 181 ? -4.600 15.358 -9.930 1.00 94.38 181 LYS A O 1
ATOM 1402 N N . LEU A 1 182 ? -6.167 15.144 -8.352 1.00 91.56 182 LEU A N 1
ATOM 1403 C CA . LEU A 1 182 ? -5.506 14.037 -7.656 1.00 91.56 182 LEU A CA 1
ATOM 1404 C C . LEU A 1 182 ? -5.345 12.815 -8.570 1.00 91.56 182 LEU A C 1
ATOM 1406 O O . LEU A 1 182 ? -4.262 12.234 -8.643 1.00 91.56 182 LEU A O 1
ATOM 1410 N N . LYS A 1 183 ? -6.401 12.449 -9.307 1.00 90.25 183 LYS A N 1
ATOM 1411 C CA . LYS A 1 183 ? -6.362 11.363 -10.294 1.00 90.25 183 LYS A CA 1
ATOM 1412 C C . LYS A 1 183 ? -5.309 11.627 -11.372 1.00 90.25 183 LYS A C 1
ATOM 1414 O O . LYS A 1 183 ? -4.543 10.727 -11.710 1.00 90.25 183 LYS A O 1
ATOM 1419 N N . GLU A 1 184 ? -5.236 12.851 -11.884 1.00 95.38 184 GLU A N 1
ATOM 1420 C CA . GLU A 1 184 ? -4.236 13.253 -12.872 1.00 95.38 184 GLU A CA 1
ATOM 1421 C C . GLU A 1 184 ? -2.806 13.157 -12.320 1.00 95.38 184 GLU A C 1
ATOM 1423 O O . GLU A 1 184 ? -1.942 12.579 -12.985 1.00 95.38 184 GLU A O 1
ATOM 1428 N N . ILE A 1 185 ? -2.570 13.653 -11.099 1.00 93.00 185 ILE A N 1
ATOM 1429 C CA . ILE A 1 185 ? -1.278 13.555 -10.403 1.00 93.00 185 ILE A CA 1
ATOM 1430 C C . ILE A 1 185 ? -0.848 12.084 -10.301 1.00 93.00 185 ILE A C 1
ATOM 1432 O O . ILE A 1 185 ? 0.271 11.746 -10.684 1.00 93.00 185 ILE A O 1
ATOM 1436 N N . ILE A 1 186 ? -1.744 11.192 -9.859 1.00 89.38 186 ILE A N 1
ATOM 1437 C CA . ILE A 1 186 ? -1.468 9.751 -9.720 1.00 89.38 186 ILE A CA 1
ATOM 1438 C C . ILE A 1 186 ? -1.123 9.110 -11.073 1.00 89.38 186 ILE A C 1
ATOM 1440 O O . ILE A 1 186 ? -0.131 8.388 -11.179 1.00 89.38 186 ILE A O 1
ATOM 1444 N N . ILE A 1 187 ? -1.906 9.385 -12.121 1.00 89.31 187 ILE A N 1
ATOM 1445 C CA . ILE A 1 187 ? -1.690 8.813 -13.460 1.00 89.31 187 ILE A CA 1
ATOM 1446 C C . ILE A 1 187 ? -0.356 9.285 -14.057 1.00 89.31 187 ILE A C 1
ATOM 1448 O O . ILE A 1 187 ? 0.377 8.498 -14.665 1.00 89.31 187 ILE A O 1
ATOM 1452 N N . LYS A 1 188 ? -0.010 10.564 -13.874 1.00 93.81 188 LYS A N 1
ATOM 1453 C CA . LYS A 1 188 ? 1.215 11.160 -14.425 1.00 93.81 188 LYS A CA 1
ATOM 1454 C C . LYS A 1 188 ? 2.472 10.840 -13.623 1.00 93.81 188 LYS A C 1
ATOM 1456 O O . LYS A 1 188 ? 3.563 10.991 -14.172 1.00 93.81 188 LYS A O 1
ATOM 1461 N N . ALA A 1 189 ? 2.336 10.377 -12.380 1.00 92.50 189 ALA A N 1
ATOM 1462 C CA . ALA A 1 189 ? 3.441 10.202 -11.444 1.00 92.50 189 ALA A CA 1
ATOM 1463 C C . ALA A 1 189 ? 4.559 9.277 -11.945 1.00 92.50 189 ALA A C 1
ATOM 1465 O O . ALA A 1 189 ? 5.688 9.438 -11.512 1.00 92.50 189 ALA A O 1
ATOM 1466 N N . LYS A 1 190 ? 4.276 8.310 -12.836 1.00 94.50 190 LYS A N 1
ATOM 1467 C CA . LYS A 1 190 ? 5.275 7.378 -13.413 1.00 94.50 190 LYS A CA 1
ATOM 1468 C C . LYS A 1 190 ? 6.263 6.810 -12.373 1.00 94.50 190 LYS A C 1
ATOM 1470 O O . LYS A 1 190 ? 7.448 6.661 -12.650 1.00 94.50 190 LYS A O 1
ATOM 1475 N N . LEU A 1 191 ? 5.754 6.457 -11.190 1.00 94.75 191 LEU A N 1
ATOM 1476 C CA . LEU A 1 191 ? 6.562 6.034 -10.036 1.00 94.75 191 LEU A CA 1
ATOM 1477 C C . LEU A 1 191 ? 7.402 4.777 -10.296 1.00 94.75 191 LEU A C 1
ATOM 1479 O O . LEU A 1 191 ? 8.405 4.555 -9.623 1.00 94.75 191 LEU A O 1
ATOM 1483 N N . LEU A 1 192 ? 6.982 3.940 -11.247 1.00 96.31 192 LEU A N 1
ATOM 1484 C CA . LEU A 1 192 ? 7.674 2.708 -11.606 1.00 96.31 192 LEU A CA 1
ATOM 1485 C C . LEU A 1 192 ? 8.508 2.927 -12.866 1.00 96.31 192 LEU A C 1
ATOM 1487 O O . LEU A 1 192 ? 7.965 3.257 -13.923 1.00 96.31 192 LEU A O 1
ATOM 1491 N N . LYS A 1 193 ? 9.810 2.665 -12.776 1.00 96.94 193 LYS A N 1
ATOM 1492 C CA . LYS A 1 193 ? 10.715 2.600 -13.924 1.00 96.94 193 LYS A CA 1
ATOM 1493 C C . LYS A 1 193 ? 10.947 1.145 -14.300 1.00 96.94 193 LYS A C 1
ATOM 1495 O O . LYS A 1 193 ? 11.535 0.393 -13.522 1.00 96.94 193 LYS A O 1
ATOM 1500 N N . ILE A 1 194 ? 10.509 0.754 -15.496 1.00 97.75 194 ILE A N 1
ATOM 1501 C CA . ILE A 1 194 ? 10.702 -0.617 -15.979 1.00 97.75 194 ILE A CA 1
ATOM 1502 C C . ILE A 1 194 ? 12.179 -0.865 -16.285 1.00 97.75 194 ILE A C 1
ATOM 1504 O O . ILE A 1 194 ? 12.819 -0.103 -17.010 1.00 97.75 194 ILE A O 1
ATOM 1508 N N . THR A 1 195 ? 12.716 -1.938 -15.710 1.00 96.31 195 THR A N 1
ATOM 1509 C CA . THR A 1 195 ? 14.119 -2.350 -15.839 1.00 96.31 195 THR A CA 1
ATOM 1510 C C . THR A 1 195 ? 14.285 -3.599 -16.692 1.00 96.31 195 THR A C 1
ATOM 1512 O O . THR A 1 195 ? 15.344 -3.777 -17.286 1.00 96.31 195 THR A O 1
ATOM 1515 N N . ALA A 1 196 ? 13.254 -4.442 -16.788 1.00 95.75 196 ALA A N 1
ATOM 1516 C CA . ALA A 1 196 ? 13.294 -5.668 -17.575 1.00 95.75 196 ALA A CA 1
ATOM 1517 C C . ALA A 1 196 ? 11.913 -6.053 -18.114 1.00 95.75 196 ALA A C 1
ATOM 1519 O O . ALA A 1 196 ? 10.897 -5.902 -17.432 1.00 95.75 196 ALA A O 1
ATOM 1520 N N . VAL A 1 197 ? 11.895 -6.619 -19.321 1.00 97.06 197 VAL A N 1
ATOM 1521 C CA . VAL A 1 197 ? 10.749 -7.362 -19.856 1.00 97.06 197 VAL A CA 1
ATOM 1522 C C . VAL A 1 197 ? 11.019 -8.841 -19.640 1.00 97.06 197 VAL A C 1
ATOM 1524 O O . VAL A 1 197 ? 11.973 -9.382 -20.195 1.00 97.06 197 VAL A O 1
ATOM 1527 N N . LEU A 1 198 ? 10.208 -9.474 -18.799 1.00 96.62 198 LEU A N 1
ATOM 1528 C CA . LEU A 1 198 ? 10.370 -10.872 -18.417 1.00 96.62 198 LEU A CA 1
ATOM 1529 C C . LEU A 1 198 ? 9.420 -11.752 -19.246 1.00 96.62 198 LEU A C 1
ATOM 1531 O O . LEU A 1 198 ? 8.433 -11.245 -19.796 1.00 96.62 198 LEU A O 1
ATOM 1535 N N . PRO A 1 199 ? 9.694 -13.065 -19.366 1.00 96.94 199 PRO A N 1
ATOM 1536 C CA . PRO A 1 199 ? 8.748 -13.995 -19.968 1.00 96.94 199 PRO A CA 1
ATOM 1537 C C . PRO A 1 199 ? 7.378 -13.884 -19.292 1.00 96.94 199 PRO A C 1
ATOM 1539 O O . PRO A 1 199 ? 7.285 -13.821 -18.066 1.00 96.94 199 PRO A O 1
ATOM 1542 N N . GLY A 1 200 ? 6.320 -13.821 -20.103 1.00 93.19 200 GLY A N 1
ATOM 1543 C CA . GLY A 1 200 ? 4.953 -13.782 -19.591 1.00 93.19 200 GLY A CA 1
ATOM 1544 C C . GLY A 1 200 ? 4.609 -15.057 -18.824 1.00 93.19 200 GLY A C 1
ATOM 1545 O O . GLY A 1 200 ? 5.126 -16.131 -19.121 1.00 93.19 200 GLY A O 1
ATOM 1546 N N . GLU A 1 201 ? 3.708 -14.923 -17.861 1.00 95.62 201 GLU A N 1
ATOM 1547 C CA . GLU A 1 201 ? 3.293 -15.990 -16.953 1.00 95.62 201 GLU A CA 1
ATOM 1548 C C . GLU A 1 201 ? 1.762 -16.038 -16.901 1.00 95.62 201 GLU A C 1
ATOM 1550 O O . GLU A 1 201 ? 1.101 -15.009 -17.092 1.00 95.62 201 GLU A O 1
ATOM 1555 N N . LYS A 1 202 ? 1.187 -17.222 -16.672 1.00 97.81 202 LYS A N 1
ATOM 1556 C CA . LYS A 1 202 ? -0.243 -17.354 -16.385 1.00 97.81 202 LYS A CA 1
ATOM 1557 C C . LYS A 1 202 ? -0.459 -17.338 -14.877 1.00 97.81 202 LYS A C 1
ATOM 1559 O O . LYS A 1 202 ? 0.157 -18.132 -14.175 1.00 97.81 202 LYS A O 1
ATOM 1564 N N . LEU A 1 203 ? -1.331 -16.453 -14.404 1.00 96.56 203 LEU A N 1
ATOM 1565 C CA . LEU A 1 203 ? -1.785 -16.413 -13.011 1.00 96.56 203 LEU A CA 1
ATOM 1566 C C . LEU A 1 203 ? -3.268 -16.768 -12.996 1.00 96.56 203 LEU A C 1
ATOM 1568 O O . LEU A 1 203 ? -4.050 -16.032 -13.593 1.00 96.56 203 LEU A O 1
ATOM 1572 N N . ASP A 1 204 ? -3.637 -17.889 -12.375 1.00 94.88 204 ASP A N 1
ATOM 1573 C CA . ASP A 1 204 ? -5.023 -18.387 -12.327 1.00 94.88 204 ASP A CA 1
ATOM 1574 C C . ASP A 1 204 ? -5.697 -18.382 -13.715 1.00 94.88 204 ASP A C 1
ATOM 1576 O O . ASP A 1 204 ? -6.743 -17.773 -13.925 1.00 94.88 204 ASP A O 1
ATOM 1580 N N . ASP A 1 205 ? -5.025 -18.988 -14.701 1.00 96.94 205 ASP A N 1
ATOM 1581 C CA . ASP A 1 205 ? -5.421 -19.035 -16.120 1.00 96.94 205 ASP A CA 1
ATOM 1582 C C . ASP A 1 205 ? -5.470 -17.688 -16.873 1.00 96.94 205 ASP A C 1
ATOM 1584 O O . ASP A 1 205 ? -5.787 -17.653 -18.064 1.00 96.94 205 ASP A O 1
ATOM 1588 N N . ILE A 1 206 ? -5.065 -16.579 -16.246 1.00 97.62 206 ILE A N 1
ATOM 1589 C CA . ILE A 1 206 ? -4.980 -15.258 -16.883 1.00 97.62 206 ILE A CA 1
ATOM 1590 C C . ILE A 1 206 ? -3.587 -15.051 -17.478 1.00 97.62 206 ILE A C 1
ATOM 1592 O O . ILE A 1 206 ? -2.585 -15.028 -16.763 1.00 97.62 206 ILE A O 1
ATOM 1596 N N . ASP A 1 207 ? -3.511 -14.815 -18.790 1.00 98.31 207 ASP A N 1
ATOM 1597 C CA . ASP A 1 207 ? -2.264 -14.424 -19.449 1.00 98.31 207 ASP A CA 1
ATOM 1598 C C . ASP A 1 207 ? -1.803 -13.035 -18.994 1.00 98.31 207 ASP A C 1
ATOM 1600 O O . ASP A 1 207 ? -2.507 -12.034 -19.172 1.00 98.31 207 ASP A O 1
ATOM 1604 N N . THR A 1 208 ? -0.573 -12.945 -18.486 1.00 98.56 208 THR A N 1
ATOM 1605 C CA . THR A 1 208 ? -0.003 -11.681 -18.006 1.00 98.56 208 THR A CA 1
ATOM 1606 C C . THR A 1 208 ? 1.261 -11.273 -18.759 1.00 98.56 208 THR A C 1
ATOM 1608 O O . THR A 1 208 ? 2.030 -12.091 -19.274 1.00 98.56 208 THR A O 1
ATOM 1611 N N . TYR A 1 209 ? 1.468 -9.964 -18.864 1.00 98.38 209 TYR A N 1
ATOM 1612 C CA . TYR A 1 209 ? 2.794 -9.383 -19.010 1.00 98.38 209 TYR A CA 1
ATOM 1613 C C . TYR A 1 209 ? 3.508 -9.430 -17.661 1.00 98.38 209 TYR A C 1
ATOM 1615 O O . TYR A 1 209 ? 2.874 -9.144 -16.649 1.00 98.38 209 TYR A O 1
ATOM 1623 N N . ARG A 1 210 ? 4.816 -9.698 -17.655 1.00 98.38 210 ARG A N 1
ATOM 1624 C CA . ARG A 1 210 ? 5.656 -9.670 -16.454 1.00 98.38 210 ARG A CA 1
ATOM 1625 C C . ARG A 1 210 ? 6.808 -8.691 -16.661 1.00 98.38 210 ARG A C 1
ATOM 1627 O O . ARG A 1 210 ? 7.566 -8.811 -17.625 1.00 98.38 210 ARG A O 1
ATOM 1634 N N . TYR A 1 211 ? 6.932 -7.709 -15.776 1.00 98.38 211 TYR A N 1
ATOM 1635 C CA . TYR A 1 211 ? 7.962 -6.674 -15.873 1.00 98.38 211 TYR A CA 1
ATOM 1636 C C . TYR A 1 211 ? 8.732 -6.539 -14.571 1.00 98.38 211 TYR A C 1
ATOM 1638 O O . TYR A 1 211 ? 8.124 -6.445 -13.510 1.00 98.38 211 TYR A O 1
ATOM 1646 N N . GLY A 1 212 ? 10.058 -6.462 -14.668 1.00 98.00 212 GLY A N 1
ATOM 1647 C CA . GLY A 1 212 ? 10.901 -6.002 -13.570 1.00 98.00 212 GLY A CA 1
ATOM 1648 C C . GLY A 1 212 ? 10.878 -4.477 -13.497 1.00 98.00 212 GLY A C 1
ATOM 1649 O O . GLY A 1 212 ? 10.910 -3.805 -14.533 1.00 98.00 212 GLY A O 1
ATOM 1650 N N . PHE A 1 213 ? 10.829 -3.920 -12.292 1.00 98.06 213 PHE A N 1
ATOM 1651 C CA . PHE A 1 213 ? 10.826 -2.479 -12.072 1.00 98.06 213 PHE A CA 1
ATOM 1652 C C . PHE A 1 213 ? 11.649 -2.065 -10.850 1.00 98.06 213 PHE A C 1
ATOM 1654 O O . PHE A 1 213 ? 11.991 -2.868 -9.980 1.00 98.06 213 PHE A O 1
ATOM 1661 N N . VAL A 1 214 ? 11.946 -0.770 -10.792 1.00 96.88 214 VAL A N 1
ATOM 1662 C CA . VAL A 1 214 ? 12.401 -0.063 -9.590 1.00 96.88 214 VAL A CA 1
ATOM 1663 C C . VAL A 1 214 ? 11.525 1.163 -9.365 1.00 96.88 214 VAL A C 1
ATOM 1665 O O . VAL A 1 214 ? 10.912 1.668 -10.309 1.00 96.88 214 VAL A O 1
ATOM 1668 N N . ILE A 1 215 ? 11.473 1.650 -8.128 1.00 95.12 215 ILE A N 1
ATOM 1669 C CA . ILE A 1 215 ? 10.837 2.937 -7.831 1.00 95.12 215 ILE A CA 1
ATOM 1670 C C . ILE A 1 215 ? 11.752 4.060 -8.335 1.00 95.12 215 ILE A C 1
ATOM 1672 O O . ILE A 1 215 ? 12.935 4.113 -7.988 1.00 95.12 215 ILE A O 1
ATOM 1676 N N . ASP A 1 216 ? 11.216 4.945 -9.173 1.00 95.44 216 ASP A N 1
ATOM 1677 C CA . ASP A 1 216 ? 11.933 6.121 -9.657 1.00 95.44 216 ASP A CA 1
ATOM 1678 C C . ASP A 1 216 ? 11.935 7.205 -8.571 1.00 95.44 216 ASP A C 1
ATOM 1680 O O . ASP A 1 216 ? 10.897 7.782 -8.244 1.00 95.44 216 ASP A O 1
ATOM 1684 N N . LYS A 1 217 ? 13.115 7.466 -7.990 1.00 94.12 217 LYS A N 1
ATOM 1685 C CA . LYS A 1 217 ? 13.281 8.425 -6.886 1.00 94.12 217 LYS A CA 1
ATOM 1686 C C . LYS A 1 217 ? 12.803 9.825 -7.262 1.00 94.12 217 LYS A C 1
ATOM 1688 O O . LYS A 1 217 ? 12.117 10.462 -6.471 1.00 94.12 217 LYS A O 1
ATOM 1693 N N . ASN A 1 218 ? 13.151 10.288 -8.462 1.00 94.31 218 ASN A N 1
ATOM 1694 C CA . ASN A 1 218 ? 12.819 11.639 -8.906 1.00 94.31 218 ASN A CA 1
ATOM 1695 C C . ASN A 1 218 ? 11.314 11.757 -9.128 1.00 94.31 218 ASN A C 1
ATOM 1697 O O . ASN A 1 218 ? 10.692 12.705 -8.659 1.00 94.31 218 ASN A O 1
ATOM 1701 N N . ALA A 1 219 ? 10.718 10.742 -9.755 1.00 94.44 219 ALA A N 1
ATOM 1702 C CA . ALA A 1 219 ? 9.279 10.694 -9.960 1.00 94.44 219 ALA A CA 1
ATOM 1703 C C . ALA A 1 219 ? 8.504 10.646 -8.626 1.00 94.44 219 ALA A C 1
ATOM 1705 O O . ALA A 1 219 ? 7.465 11.290 -8.492 1.00 94.44 219 ALA A O 1
ATOM 1706 N N . LEU A 1 220 ? 9.026 9.939 -7.614 1.00 92.69 220 LEU A N 1
ATOM 1707 C CA . LEU A 1 220 ? 8.460 9.912 -6.261 1.00 92.69 220 LEU A CA 1
ATOM 1708 C C . LEU A 1 220 ? 8.518 11.284 -5.574 1.00 92.69 220 LEU A C 1
ATOM 1710 O O . LEU A 1 220 ? 7.533 11.692 -4.960 1.00 92.69 220 LEU A O 1
ATOM 1714 N N . ILE A 1 221 ? 9.639 12.000 -5.692 1.00 91.12 221 ILE A N 1
ATOM 1715 C CA . ILE A 1 221 ? 9.791 13.364 -5.161 1.00 91.12 221 ILE A CA 1
ATOM 1716 C C . ILE A 1 221 ? 8.794 14.306 -5.834 1.00 91.12 221 ILE A C 1
ATOM 1718 O O . ILE A 1 221 ? 8.062 15.020 -5.150 1.00 91.12 221 ILE A O 1
ATOM 1722 N N . ASP A 1 222 ? 8.721 14.277 -7.165 1.00 92.56 222 ASP A N 1
ATOM 1723 C CA . ASP A 1 222 ? 7.805 15.125 -7.926 1.00 92.56 222 ASP A CA 1
ATOM 1724 C C . ASP A 1 222 ? 6.333 14.790 -7.628 1.00 92.56 222 ASP A C 1
ATOM 1726 O O . ASP A 1 222 ? 5.484 15.682 -7.617 1.00 92.56 222 ASP A O 1
ATOM 1730 N N . PHE A 1 223 ? 6.010 13.522 -7.359 1.00 93.00 223 PHE A N 1
ATOM 1731 C CA . PHE A 1 223 ? 4.678 13.101 -6.927 1.00 93.00 223 PHE A CA 1
ATOM 1732 C C . PHE A 1 223 ? 4.335 13.618 -5.526 1.00 93.00 223 PHE A C 1
ATOM 1734 O O . PHE A 1 223 ? 3.294 14.252 -5.351 1.00 93.00 223 PHE A O 1
ATOM 1741 N N . ALA A 1 224 ? 5.215 13.408 -4.541 1.00 89.62 224 ALA A N 1
ATOM 1742 C CA . ALA A 1 224 ? 5.037 13.929 -3.185 1.00 89.62 224 ALA A CA 1
ATOM 1743 C C . ALA A 1 224 ? 4.854 15.453 -3.200 1.00 89.62 224 ALA A C 1
ATOM 1745 O O . ALA A 1 224 ? 3.983 15.994 -2.521 1.00 89.62 224 ALA A O 1
ATOM 1746 N N . TRP A 1 225 ? 5.622 16.136 -4.049 1.00 88.56 225 TRP A N 1
ATOM 1747 C CA . TRP A 1 225 ? 5.523 17.572 -4.245 1.00 88.56 225 TRP A CA 1
ATOM 1748 C C . TRP A 1 225 ? 4.159 18.010 -4.798 1.00 88.56 225 TRP A C 1
ATOM 1750 O O . TRP A 1 225 ? 3.538 18.934 -4.275 1.00 88.56 225 TRP A O 1
ATOM 1760 N N . GLN A 1 226 ? 3.649 17.320 -5.820 1.00 89.44 226 GLN A N 1
ATOM 1761 C CA . GLN A 1 226 ? 2.323 17.603 -6.377 1.00 89.44 226 GLN A CA 1
ATOM 1762 C C . GLN A 1 226 ? 1.195 17.381 -5.359 1.00 89.44 226 GLN A C 1
ATOM 1764 O O . GLN A 1 226 ? 0.233 18.151 -5.344 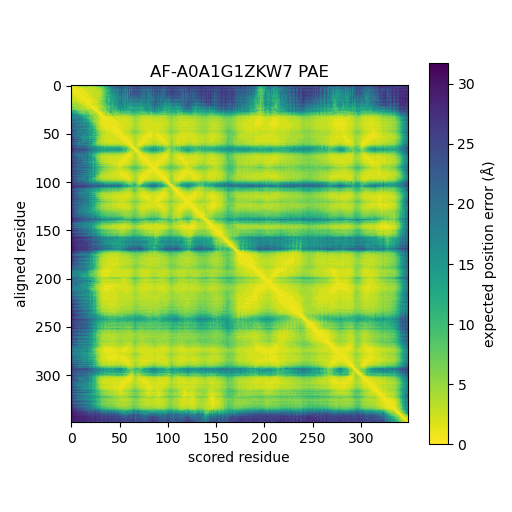1.00 89.44 226 GLN A O 1
ATOM 1769 N N . LEU A 1 227 ? 1.317 16.376 -4.484 1.00 88.25 227 LEU A N 1
ATOM 1770 C CA . LEU A 1 227 ? 0.358 16.154 -3.398 1.00 88.25 227 LEU A CA 1
ATOM 1771 C C . LEU A 1 227 ? 0.381 17.288 -2.368 1.00 88.25 227 LEU A C 1
ATOM 1773 O O . LEU A 1 227 ? -0.681 17.768 -1.975 1.00 88.25 227 LEU A O 1
ATOM 1777 N N . ILE A 1 228 ? 1.568 17.756 -1.973 1.00 86.38 228 ILE A N 1
ATOM 1778 C CA . ILE A 1 228 ? 1.713 18.906 -1.067 1.00 86.38 228 ILE A CA 1
ATOM 1779 C C . ILE A 1 228 ? 1.087 20.157 -1.691 1.00 86.38 228 ILE A C 1
ATOM 1781 O O . ILE A 1 228 ? 0.328 20.861 -1.030 1.00 86.38 228 ILE A O 1
ATOM 1785 N N . ALA A 1 229 ? 1.342 20.411 -2.976 1.00 86.94 229 ALA A N 1
ATOM 1786 C CA . ALA A 1 229 ? 0.749 21.544 -3.683 1.00 86.94 229 ALA A CA 1
ATOM 1787 C C . ALA A 1 229 ? -0.791 21.487 -3.688 1.00 86.94 229 ALA A C 1
ATOM 1789 O O . ALA A 1 229 ? -1.439 22.499 -3.426 1.00 86.94 229 ALA A O 1
ATOM 1790 N N . LEU A 1 230 ? -1.375 20.304 -3.920 1.00 88.19 230 LEU A N 1
ATOM 1791 C CA . LEU A 1 230 ? -2.825 20.098 -3.840 1.00 88.19 230 LEU A CA 1
ATOM 1792 C C . LEU A 1 230 ? -3.361 20.322 -2.415 1.00 88.19 230 LEU A C 1
ATOM 1794 O O . LEU A 1 230 ? -4.407 20.941 -2.239 1.00 88.19 230 LEU A O 1
ATOM 1798 N N . GLN A 1 231 ? -2.643 19.853 -1.391 1.00 86.06 231 GLN A N 1
ATOM 1799 C CA . GLN A 1 231 ? -3.014 20.067 0.010 1.00 86.06 231 GLN A CA 1
ATOM 1800 C C . GLN A 1 231 ? -2.998 21.550 0.400 1.00 86.06 231 GLN A C 1
ATOM 1802 O O . GLN A 1 231 ? -3.882 22.012 1.116 1.00 86.06 231 GLN A O 1
ATOM 1807 N N . LEU A 1 232 ? -2.016 22.314 -0.067 1.00 84.38 232 LEU A N 1
ATOM 1808 C CA . LEU A 1 232 ? -1.921 23.744 0.233 1.00 84.38 232 LEU A CA 1
ATOM 1809 C C . LEU A 1 232 ? -3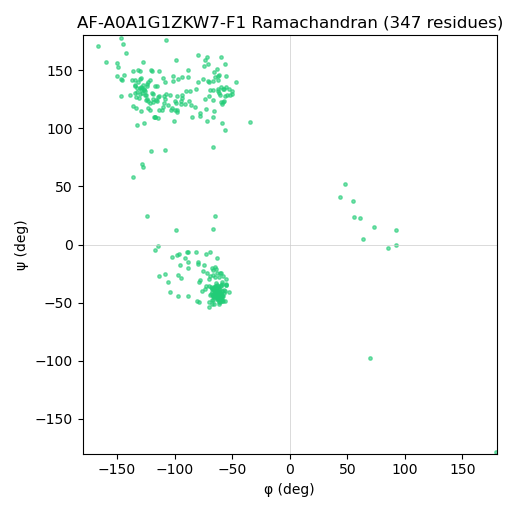.048 24.541 -0.426 1.00 84.38 232 LEU A C 1
ATOM 1811 O O . LEU A 1 232 ? -3.598 25.450 0.191 1.00 84.38 232 LEU A O 1
ATOM 1815 N N . GLU A 1 233 ? -3.427 24.172 -1.648 1.00 85.38 233 GLU A N 1
ATOM 1816 C CA . GLU A 1 233 ? -4.603 24.725 -2.322 1.00 85.38 233 GLU A CA 1
ATOM 1817 C C . GLU A 1 233 ? -5.887 24.452 -1.525 1.00 85.38 233 GLU A C 1
ATOM 1819 O O . GLU A 1 233 ? -6.685 25.363 -1.311 1.00 85.38 233 GLU A O 1
ATOM 1824 N N . LEU A 1 234 ? -6.050 23.228 -1.008 1.00 84.81 234 LEU A N 1
ATOM 1825 C CA . LEU A 1 234 ? -7.159 22.868 -0.118 1.00 84.81 234 LEU A CA 1
ATOM 1826 C C . LEU A 1 234 ? -7.179 23.731 1.150 1.00 84.81 234 LEU A C 1
ATOM 1828 O O . LEU A 1 234 ? -8.231 24.224 1.548 1.00 84.81 234 LEU A O 1
ATOM 1832 N N . MET A 1 235 ? -6.021 23.944 1.780 1.00 82.19 235 MET A N 1
ATOM 1833 C CA . MET A 1 235 ? -5.929 24.766 2.990 1.00 82.19 235 MET A CA 1
ATOM 1834 C C . MET A 1 235 ? -6.307 26.230 2.735 1.00 82.19 235 MET A C 1
ATOM 1836 O O . MET A 1 235 ? -7.024 26.809 3.547 1.00 82.19 235 MET A O 1
ATOM 1840 N N . GLN A 1 236 ? -5.898 26.808 1.599 1.00 83.62 236 GLN A N 1
ATOM 1841 C CA . GLN A 1 236 ? -6.273 28.179 1.216 1.00 83.62 236 GLN A CA 1
ATOM 1842 C C . GLN A 1 236 ? -7.783 28.340 1.012 1.00 83.62 236 GLN A C 1
ATOM 1844 O O . GLN A 1 236 ? -8.333 29.388 1.334 1.00 83.62 236 GLN A O 1
ATOM 1849 N N . GLN A 1 237 ? -8.463 27.310 0.504 1.00 83.56 237 GLN A N 1
ATOM 1850 C CA . GLN A 1 237 ? -9.919 27.340 0.339 1.00 83.56 237 GLN A CA 1
ATOM 1851 C C . GLN A 1 237 ? -10.663 27.284 1.678 1.00 83.56 237 GLN A C 1
ATOM 1853 O O . GLN A 1 237 ? -11.712 27.906 1.821 1.00 83.56 237 GLN A O 1
ATOM 1858 N N . ILE A 1 238 ? -10.133 26.541 2.654 1.00 80.00 238 ILE A N 1
ATOM 1859 C CA . ILE A 1 238 ? -10.759 26.380 3.975 1.00 80.00 238 ILE A CA 1
ATOM 1860 C C . ILE A 1 238 ? -10.500 27.605 4.862 1.00 80.00 238 ILE A C 1
ATOM 1862 O O . ILE A 1 238 ? -11.340 27.952 5.689 1.00 80.00 238 ILE A O 1
ATOM 1866 N N . GLN A 1 239 ? -9.347 28.259 4.706 1.00 82.44 239 GLN A N 1
ATOM 1867 C CA . GLN A 1 239 ? -8.933 29.405 5.518 1.00 82.44 239 GLN A CA 1
ATOM 1868 C C . GLN A 1 239 ? -8.536 30.591 4.626 1.00 82.44 239 GLN A C 1
ATOM 1870 O O . GLN A 1 239 ? -7.364 30.973 4.605 1.00 82.44 239 GLN A O 1
ATOM 1875 N N . PRO A 1 240 ? -9.489 31.196 3.891 1.00 77.56 240 PRO A N 1
ATOM 1876 C CA . PRO A 1 240 ? -9.186 32.284 2.958 1.00 77.56 240 PRO A CA 1
ATOM 1877 C C . PRO A 1 240 ? -8.578 33.512 3.655 1.00 77.56 240 PRO A C 1
ATOM 1879 O O . PRO A 1 240 ? -7.771 34.220 3.057 1.00 77.56 240 PRO A O 1
ATOM 1882 N N . ASP A 1 241 ? -8.909 33.721 4.934 1.00 84.62 241 ASP A N 1
ATOM 1883 C CA . ASP A 1 241 ? -8.428 34.843 5.750 1.00 84.62 241 ASP A CA 1
ATOM 1884 C C . ASP A 1 241 ? -7.021 34.624 6.336 1.00 84.62 241 ASP A C 1
ATOM 1886 O O . ASP A 1 241 ? -6.449 35.535 6.935 1.00 84.62 241 ASP A O 1
ATOM 1890 N N . GLN A 1 242 ? -6.443 33.428 6.171 1.00 79.75 242 GLN A N 1
ATOM 1891 C CA . GLN A 1 242 ? -5.049 33.138 6.508 1.00 79.75 242 GLN A CA 1
ATOM 1892 C C . GLN A 1 242 ? -4.252 32.976 5.212 1.00 79.75 242 GLN A C 1
ATOM 1894 O O . GLN A 1 242 ? -4.034 31.849 4.754 1.00 79.75 242 GLN A O 1
ATOM 1899 N N . PRO A 1 243 ? -3.828 34.087 4.577 1.00 75.12 243 PRO A N 1
ATOM 1900 C CA . PRO A 1 243 ? -3.075 34.008 3.341 1.00 75.12 243 PRO A CA 1
ATOM 1901 C C . PRO A 1 243 ? -1.801 33.205 3.585 1.00 75.12 243 PRO A C 1
ATOM 1903 O O . PRO A 1 243 ? -0.966 33.552 4.420 1.00 75.12 243 PRO A O 1
ATOM 1906 N N . VAL A 1 244 ? -1.652 32.116 2.837 1.00 77.69 244 VAL A N 1
ATOM 1907 C CA . VAL A 1 244 ? -0.407 31.354 2.827 1.00 77.69 244 VAL A CA 1
ATOM 1908 C C . VAL A 1 244 ? 0.664 32.252 2.220 1.00 77.69 244 VAL A C 1
ATOM 1910 O O . VAL A 1 244 ? 0.575 32.617 1.045 1.00 77.69 244 VAL A O 1
ATOM 1913 N N . ASP A 1 245 ? 1.667 32.612 3.019 1.00 83.00 245 ASP A N 1
ATOM 1914 C CA . ASP A 1 245 ? 2.839 33.342 2.546 1.00 83.00 245 ASP A CA 1
ATOM 1915 C C . ASP A 1 245 ? 3.532 32.512 1.457 1.00 83.00 245 ASP A C 1
ATOM 1917 O O . ASP A 1 245 ? 4.189 31.504 1.724 1.00 83.00 245 ASP A O 1
ATOM 1921 N N . LYS A 1 246 ? 3.348 32.930 0.202 1.00 80.62 246 LYS A N 1
ATOM 1922 C CA . LYS A 1 246 ? 3.859 32.222 -0.976 1.00 80.62 246 LYS A CA 1
ATOM 1923 C C . LYS A 1 246 ? 5.386 32.204 -1.018 1.00 80.62 246 LYS A C 1
ATOM 1925 O O . LYS A 1 246 ? 5.948 31.268 -1.585 1.00 80.62 246 LYS A O 1
ATOM 1930 N N . GLU A 1 247 ? 6.053 33.202 -0.440 1.00 81.31 247 GLU A N 1
ATOM 1931 C CA . GLU A 1 247 ? 7.512 33.274 -0.411 1.00 81.31 247 GLU A CA 1
ATOM 1932 C C . GLU A 1 247 ? 8.080 32.347 0.667 1.00 81.31 247 GLU A C 1
ATOM 1934 O O . GLU A 1 247 ? 8.957 31.530 0.370 1.00 81.31 247 GLU A O 1
ATOM 1939 N N . ALA A 1 248 ? 7.549 32.416 1.894 1.00 78.38 248 ALA A N 1
ATOM 1940 C CA . ALA A 1 248 ? 7.927 31.494 2.966 1.00 78.38 248 ALA A CA 1
ATOM 1941 C C . ALA A 1 248 ? 7.645 30.043 2.567 1.00 78.38 248 ALA A C 1
ATOM 1943 O O . ALA A 1 248 ? 8.484 29.165 2.778 1.00 78.38 248 ALA A O 1
ATOM 1944 N N . LEU A 1 249 ? 6.510 29.808 1.905 1.00 76.19 249 LEU A N 1
ATOM 1945 C CA . LEU A 1 249 ? 6.176 28.518 1.331 1.00 76.19 249 LEU A CA 1
ATOM 1946 C C . LEU A 1 249 ? 7.208 28.119 0.271 1.00 76.19 249 LEU A C 1
ATOM 1948 O O . LEU A 1 249 ? 7.795 27.055 0.383 1.00 76.19 249 LEU A O 1
ATOM 1952 N N . GLY A 1 250 ? 7.513 28.980 -0.706 1.00 79.94 250 GLY A N 1
ATOM 1953 C CA . GLY A 1 250 ? 8.526 28.716 -1.735 1.00 79.94 250 GLY A CA 1
ATOM 1954 C C . GLY A 1 250 ? 9.897 28.309 -1.174 1.00 79.94 250 GLY A C 1
ATOM 1955 O O . GLY A 1 250 ? 10.511 27.371 -1.684 1.00 79.94 250 GLY A O 1
ATOM 1956 N N . LYS A 1 251 ? 10.351 28.954 -0.092 1.00 81.25 251 LYS A N 1
ATOM 1957 C CA . LYS A 1 251 ? 11.600 28.599 0.609 1.00 81.25 251 LYS A CA 1
ATOM 1958 C C . LYS A 1 251 ? 11.486 27.270 1.355 1.00 81.25 251 LYS A C 1
ATOM 1960 O O . LYS A 1 251 ? 12.316 26.388 1.143 1.00 81.25 251 LYS A O 1
ATOM 1965 N N . ALA A 1 252 ? 10.427 27.089 2.148 1.00 79.12 252 ALA A N 1
ATOM 1966 C CA . ALA A 1 252 ? 10.151 25.828 2.838 1.00 79.12 252 ALA A CA 1
ATOM 1967 C C . ALA A 1 252 ? 10.079 24.646 1.855 1.00 79.12 252 ALA A C 1
ATOM 1969 O O . ALA A 1 252 ? 10.541 23.549 2.163 1.00 79.12 252 ALA A O 1
ATOM 1970 N N . ASN A 1 253 ? 9.572 24.889 0.645 1.00 79.69 253 ASN A N 1
ATOM 1971 C CA . ASN A 1 253 ? 9.473 23.904 -0.426 1.00 79.69 253 ASN A CA 1
ATOM 1972 C C . ASN A 1 253 ? 10.841 23.483 -0.962 1.00 79.69 253 ASN A C 1
ATOM 1974 O O . ASN A 1 253 ? 11.092 22.289 -1.120 1.00 79.69 253 ASN A O 1
ATOM 1978 N N . ALA A 1 254 ? 11.722 24.445 -1.248 1.00 85.44 254 ALA A N 1
ATOM 1979 C CA . ALA A 1 254 ? 13.070 24.156 -1.730 1.00 85.44 254 ALA A CA 1
ATOM 1980 C C . ALA A 1 254 ? 13.871 23.366 -0.683 1.00 85.44 254 ALA A C 1
ATOM 1982 O O . ALA A 1 254 ? 14.495 22.356 -1.015 1.00 85.44 254 ALA A O 1
ATOM 1983 N N . ASP A 1 255 ? 13.775 23.768 0.586 1.00 88.56 255 ASP A N 1
ATOM 1984 C CA . ASP A 1 255 ? 14.438 23.086 1.697 1.00 88.56 255 ASP A CA 1
ATOM 1985 C C . ASP A 1 255 ? 13.880 21.679 1.924 1.00 88.56 255 ASP A C 1
ATOM 1987 O O . ASP A 1 255 ? 14.643 20.731 2.120 1.00 88.56 255 ASP A O 1
ATOM 1991 N N . PHE A 1 256 ? 12.554 21.515 1.880 1.00 85.31 256 PHE A N 1
ATOM 1992 C CA . PHE A 1 256 ? 11.913 20.209 2.005 1.00 85.31 256 PHE A CA 1
ATOM 1993 C C . PHE A 1 256 ? 12.317 19.278 0.861 1.00 85.31 256 PHE A C 1
ATOM 1995 O O . PHE A 1 256 ? 12.718 18.143 1.116 1.00 85.31 256 PHE A O 1
ATOM 2002 N N . ARG A 1 257 ? 12.263 19.760 -0.388 1.00 88.69 257 ARG A N 1
ATOM 2003 C CA . ARG A 1 257 ? 12.662 18.985 -1.568 1.00 88.69 257 ARG A CA 1
ATOM 2004 C C . ARG A 1 257 ? 14.113 18.533 -1.459 1.00 88.69 257 ARG A C 1
ATOM 2006 O O . ARG A 1 257 ? 14.378 17.347 -1.617 1.00 88.69 257 ARG A O 1
ATOM 2013 N N . LYS A 1 258 ? 15.025 19.449 -1.126 1.00 92.44 258 LYS A N 1
ATOM 2014 C CA . LYS A 1 258 ? 16.445 19.139 -0.938 1.00 92.44 258 LYS A CA 1
ATOM 2015 C C . LYS A 1 258 ? 16.653 18.089 0.156 1.00 92.44 258 LYS A C 1
ATOM 2017 O O . LYS A 1 258 ? 17.355 17.109 -0.070 1.00 92.44 258 LYS A O 1
ATOM 2022 N N . LYS A 1 259 ? 16.000 18.239 1.314 1.00 91.25 259 LYS A N 1
ATOM 2023 C CA . LYS A 1 259 ? 16.066 17.243 2.396 1.00 91.25 259 LYS A CA 1
ATOM 2024 C C . LYS A 1 259 ? 15.533 15.887 1.943 1.00 91.25 259 LYS A C 1
ATOM 2026 O O . LYS A 1 259 ? 16.150 14.870 2.233 1.00 91.25 259 LYS A O 1
ATOM 2031 N N . LEU A 1 260 ? 14.409 15.850 1.228 1.00 87.81 260 LEU A N 1
ATOM 2032 C CA . LEU A 1 260 ? 13.844 14.602 0.716 1.00 87.81 260 LEU A CA 1
ATOM 2033 C C . LEU A 1 260 ? 14.782 13.939 -0.302 1.00 87.81 260 LEU A C 1
ATOM 2035 O O . LEU A 1 260 ? 14.989 12.732 -0.233 1.00 87.81 260 LEU A O 1
ATOM 2039 N N . GLU A 1 261 ? 15.385 14.716 -1.202 1.00 91.69 261 GLU A N 1
ATOM 2040 C CA . GLU A 1 261 ? 16.409 14.252 -2.144 1.00 91.69 261 GLU A CA 1
ATOM 2041 C C . GLU A 1 261 ? 17.615 13.650 -1.413 1.00 91.69 261 GLU A C 1
ATOM 2043 O O . GLU A 1 261 ? 18.016 12.527 -1.720 1.00 91.69 261 GLU A O 1
ATOM 2048 N N . GLU A 1 262 ? 18.145 14.341 -0.402 1.00 91.44 262 GLU A N 1
ATOM 2049 C CA . GLU A 1 262 ? 19.248 13.862 0.438 1.00 91.44 262 GLU A CA 1
ATOM 2050 C C . GLU A 1 262 ? 18.887 12.558 1.168 1.00 91.44 262 GLU A C 1
ATOM 2052 O O . GLU A 1 262 ? 19.661 11.603 1.141 1.00 91.44 262 GLU A O 1
ATOM 2057 N N . GLN A 1 263 ? 17.693 12.468 1.764 1.00 88.38 263 GLN A N 1
ATOM 2058 C CA . GLN A 1 263 ? 17.238 11.254 2.453 1.00 88.38 263 GLN A CA 1
ATOM 2059 C C . GLN A 1 263 ? 17.033 10.086 1.481 1.00 88.38 263 GLN A C 1
ATOM 2061 O O . GLN A 1 263 ? 17.490 8.971 1.730 1.00 88.38 263 GLN A O 1
ATOM 2066 N N . LEU A 1 264 ? 16.385 10.323 0.338 1.00 88.38 264 LEU A N 1
ATOM 2067 C CA . LEU A 1 264 ? 16.160 9.283 -0.663 1.00 88.38 264 LEU A CA 1
ATOM 2068 C C . LEU A 1 264 ? 17.457 8.861 -1.353 1.00 88.38 264 LEU A C 1
ATOM 2070 O O . LEU A 1 264 ? 17.546 7.714 -1.795 1.00 88.38 264 LEU A O 1
ATOM 2074 N N . ALA A 1 265 ? 18.474 9.723 -1.447 1.00 88.25 265 ALA A N 1
ATOM 2075 C CA . ALA A 1 265 ? 19.788 9.362 -1.976 1.00 88.25 265 ALA A CA 1
ATOM 2076 C C . ALA A 1 265 ? 20.441 8.237 -1.157 1.00 88.25 265 ALA A C 1
ATOM 2078 O O . ALA A 1 265 ? 21.034 7.334 -1.749 1.00 88.25 265 ALA A O 1
ATOM 2079 N N . LEU A 1 266 ? 20.236 8.235 0.164 1.00 86.31 266 LEU A N 1
ATOM 2080 C CA . LEU A 1 266 ? 20.756 7.227 1.097 1.00 86.31 266 LEU A CA 1
ATOM 2081 C C . LEU A 1 266 ? 20.012 5.884 1.025 1.00 86.31 266 LEU A C 1
ATOM 2083 O O . LEU A 1 266 ? 20.526 4.867 1.484 1.00 86.31 266 LEU A O 1
ATOM 2087 N N . ILE A 1 267 ? 18.812 5.858 0.441 1.00 85.69 267 ILE A N 1
ATOM 2088 C CA . ILE A 1 267 ? 17.968 4.663 0.388 1.00 85.69 267 ILE A CA 1
ATOM 2089 C C . ILE A 1 267 ? 18.191 3.915 -0.929 1.00 85.69 267 ILE A C 1
ATOM 2091 O O . ILE A 1 267 ? 17.985 4.450 -2.025 1.00 85.69 267 ILE A O 1
ATOM 2095 N N . VAL A 1 268 ? 18.559 2.636 -0.844 1.00 88.31 268 VAL A N 1
ATOM 2096 C CA . VAL A 1 268 ? 18.499 1.725 -1.995 1.00 88.31 268 VAL A CA 1
ATOM 2097 C C . VAL A 1 268 ? 17.029 1.414 -2.267 1.00 88.31 268 VAL A C 1
ATOM 2099 O O . VAL A 1 268 ? 16.344 0.857 -1.411 1.00 88.31 268 VAL A O 1
ATOM 2102 N N . MET A 1 269 ? 16.535 1.807 -3.445 1.00 89.25 269 MET A N 1
ATOM 2103 C CA . MET A 1 269 ? 15.134 1.583 -3.811 1.00 89.25 269 MET A CA 1
ATOM 2104 C C . MET A 1 269 ? 14.857 0.087 -3.973 1.00 89.25 269 MET A C 1
ATOM 2106 O O . MET A 1 269 ? 15.696 -0.623 -4.540 1.00 89.25 269 MET A O 1
ATOM 2110 N N . PRO A 1 270 ? 13.688 -0.394 -3.522 1.00 91.81 270 PRO A N 1
ATOM 2111 C CA . PRO A 1 270 ? 13.315 -1.784 -3.705 1.00 91.81 270 PRO A CA 1
ATOM 2112 C C . PRO A 1 270 ? 13.236 -2.124 -5.193 1.00 91.81 270 PRO A C 1
ATOM 2114 O O . PRO A 1 270 ? 12.834 -1.306 -6.031 1.00 91.81 270 PRO A O 1
ATOM 2117 N N . LYS A 1 271 ? 13.613 -3.361 -5.508 1.00 95.06 271 LYS A N 1
ATOM 2118 C CA . LYS A 1 271 ? 13.360 -3.963 -6.815 1.00 95.06 271 LYS A CA 1
ATOM 2119 C C . LYS A 1 271 ? 12.057 -4.730 -6.728 1.00 95.06 271 LYS A C 1
ATOM 2121 O O . LYS A 1 271 ? 11.753 -5.332 -5.697 1.00 95.06 271 LYS A O 1
ATOM 2126 N N . GLY A 1 272 ? 11.305 -4.717 -7.813 1.00 97.19 272 GLY A N 1
ATOM 2127 C CA . GLY A 1 272 ? 10.044 -5.422 -7.860 1.00 97.19 272 GLY A CA 1
ATOM 2128 C C . GLY A 1 272 ? 9.740 -6.019 -9.209 1.00 97.19 272 GLY A C 1
ATOM 2129 O O . GLY A 1 272 ? 10.425 -5.779 -10.204 1.00 97.19 272 GLY A O 1
ATOM 2130 N N . GLU A 1 273 ? 8.672 -6.794 -9.214 1.00 98.44 273 GLU A N 1
ATOM 2131 C CA . GLU A 1 273 ? 8.063 -7.342 -10.406 1.00 98.44 273 GLU A CA 1
ATOM 2132 C C . GLU A 1 273 ? 6.565 -7.061 -10.386 1.00 98.44 273 GLU A C 1
ATOM 2134 O O . GLU A 1 273 ? 5.930 -7.079 -9.330 1.00 98.44 273 GLU A O 1
ATOM 2139 N N . ILE A 1 274 ? 6.002 -6.770 -11.553 1.00 98.44 274 ILE A N 1
ATOM 2140 C CA . ILE A 1 274 ? 4.571 -6.542 -11.732 1.00 98.44 274 ILE A CA 1
ATOM 2141 C C . ILE A 1 274 ? 4.042 -7.446 -12.838 1.00 98.44 274 ILE A C 1
ATOM 2143 O O . ILE A 1 274 ? 4.618 -7.522 -13.928 1.00 98.44 274 ILE A O 1
ATOM 2147 N N . TRP A 1 275 ? 2.924 -8.107 -12.550 1.00 98.50 275 TRP A N 1
ATOM 2148 C CA . TRP A 1 275 ? 2.174 -8.914 -13.498 1.00 98.50 275 TRP A CA 1
ATOM 2149 C C . TRP A 1 275 ? 0.918 -8.152 -13.889 1.00 98.50 275 TRP A C 1
ATOM 2151 O O . TRP A 1 275 ? 0.095 -7.826 -13.034 1.00 98.50 275 TRP A O 1
ATOM 2161 N N . ILE A 1 276 ? 0.767 -7.863 -15.178 1.00 98.62 276 ILE A N 1
ATOM 2162 C CA . ILE A 1 276 ? -0.351 -7.088 -15.724 1.00 98.62 276 ILE A CA 1
ATOM 2163 C C . ILE A 1 276 ? -1.100 -7.970 -16.708 1.00 98.62 276 ILE A C 1
ATOM 2165 O O . ILE A 1 276 ? -0.513 -8.447 -17.677 1.00 98.62 276 ILE A O 1
ATOM 2169 N N . SER A 1 277 ? -2.392 -8.178 -16.487 1.00 98.44 277 SER A N 1
ATOM 2170 C CA . SER A 1 277 ? -3.233 -8.971 -17.386 1.00 98.44 277 SER A CA 1
ATOM 2171 C C . SER A 1 277 ? -3.210 -8.406 -18.809 1.00 98.44 277 SER A C 1
ATOM 2173 O O . SER A 1 277 ? -3.328 -7.198 -19.023 1.00 98.44 277 SER A O 1
ATOM 2175 N N . LYS A 1 278 ? -3.049 -9.278 -19.809 1.00 98.38 278 LYS A N 1
ATOM 2176 C CA . LYS A 1 278 ? -3.035 -8.868 -21.222 1.00 98.38 278 LYS A CA 1
ATOM 2177 C C . LYS A 1 278 ? -4.419 -8.455 -21.727 1.00 98.38 278 LYS A C 1
ATOM 2179 O O . LYS A 1 278 ? -4.486 -7.701 -22.694 1.00 98.38 278 LYS A O 1
ATOM 2184 N N . ALA A 1 279 ? -5.486 -8.945 -21.094 1.00 98.19 279 ALA A N 1
ATOM 2185 C CA . ALA A 1 279 ? -6.864 -8.741 -21.534 1.00 98.19 279 ALA A CA 1
ATOM 2186 C C . ALA A 1 279 ? -7.422 -7.371 -21.117 1.00 98.19 279 ALA A C 1
ATOM 2188 O O . ALA A 1 279 ? -7.971 -6.649 -21.944 1.00 98.19 279 ALA A O 1
ATOM 2189 N N . ASP A 1 280 ? -7.253 -6.999 -19.848 1.00 98.06 280 ASP A N 1
ATOM 2190 C CA . ASP A 1 280 ? -7.838 -5.782 -19.259 1.00 98.06 280 ASP A CA 1
ATOM 2191 C C . ASP A 1 280 ? -6.800 -4.757 -18.783 1.00 98.06 280 ASP A C 1
ATOM 2193 O O . ASP A 1 280 ? -7.160 -3.644 -18.403 1.00 98.06 280 ASP A O 1
ATOM 2197 N N . LEU A 1 281 ? -5.510 -5.100 -18.855 1.00 98.38 281 LEU A N 1
ATOM 2198 C CA . LEU A 1 281 ? -4.395 -4.277 -18.387 1.00 98.38 281 LEU A CA 1
ATOM 2199 C C . LEU A 1 281 ? -4.433 -3.968 -16.885 1.00 98.38 281 LEU A C 1
ATOM 2201 O O . LEU A 1 281 ? -3.798 -3.011 -16.452 1.00 98.38 281 LEU A O 1
ATOM 2205 N N . LEU A 1 282 ? -5.113 -4.773 -16.067 1.00 98.06 282 LEU A N 1
ATOM 2206 C CA . LEU A 1 282 ? -5.097 -4.614 -14.612 1.00 98.06 282 LEU A CA 1
ATOM 2207 C C . LEU A 1 282 ? -3.937 -5.387 -13.967 1.00 98.06 282 LEU A C 1
ATOM 2209 O O . LEU A 1 282 ? -3.589 -6.477 -14.444 1.00 98.06 282 LEU A O 1
ATOM 2213 N N . PRO A 1 283 ? -3.317 -4.853 -12.896 1.00 98.00 283 PRO A N 1
ATOM 2214 C CA . PRO A 1 283 ? -2.272 -5.571 -12.184 1.00 98.00 283 PRO A CA 1
ATOM 2215 C C . PRO A 1 283 ? -2.892 -6.755 -11.446 1.00 98.00 283 PRO A C 1
ATOM 2217 O O . PRO A 1 283 ? -3.919 -6.625 -10.793 1.00 98.00 283 PRO A O 1
ATOM 2220 N N . ARG A 1 284 ? -2.273 -7.923 -11.562 1.00 98.19 284 ARG A N 1
ATOM 2221 C CA . ARG A 1 284 ? -2.710 -9.165 -10.909 1.00 98.19 284 ARG A CA 1
ATOM 2222 C C . ARG A 1 284 ? -1.820 -9.532 -9.739 1.00 98.19 284 ARG A C 1
ATOM 2224 O O . ARG A 1 284 ? -2.300 -10.067 -8.749 1.00 98.19 284 ARG A O 1
ATOM 2231 N N . LYS A 1 285 ? -0.537 -9.191 -9.842 1.00 98.44 285 LYS A N 1
ATOM 2232 C CA . LYS A 1 285 ? 0.457 -9.421 -8.803 1.00 98.44 285 LYS A CA 1
ATOM 2233 C C . LYS A 1 285 ? 1.497 -8.306 -8.812 1.00 98.44 285 LYS A C 1
ATOM 2235 O O . LYS A 1 285 ? 1.882 -7.832 -9.883 1.00 98.44 285 LYS A O 1
ATOM 2240 N N . ILE A 1 286 ? 1.953 -7.898 -7.635 1.00 98.06 286 ILE A N 1
ATOM 2241 C CA . ILE A 1 286 ? 3.112 -7.022 -7.440 1.00 98.06 286 ILE A CA 1
ATOM 2242 C C . ILE A 1 286 ? 3.994 -7.677 -6.384 1.00 98.06 286 ILE A C 1
ATOM 2244 O O . ILE A 1 286 ? 3.521 -7.979 -5.298 1.00 98.06 286 ILE A O 1
ATOM 2248 N N . SER A 1 287 ? 5.269 -7.879 -6.686 1.00 98.06 287 SER A N 1
ATOM 2249 C CA . SER A 1 287 ? 6.260 -8.372 -5.732 1.00 98.06 287 SER A CA 1
ATOM 2250 C C . SER A 1 287 ? 7.329 -7.311 -5.535 1.00 98.06 287 SER A C 1
ATOM 2252 O O . SER A 1 287 ? 7.799 -6.724 -6.504 1.00 98.06 287 SER A O 1
ATOM 2254 N N . LEU A 1 288 ? 7.736 -7.079 -4.295 1.00 96.44 288 LEU A N 1
ATOM 2255 C CA . LEU A 1 288 ? 8.785 -6.149 -3.900 1.00 96.44 288 LEU A CA 1
ATOM 2256 C C . LEU A 1 288 ? 9.758 -6.876 -2.983 1.00 96.44 288 LEU A C 1
ATOM 2258 O O . LEU A 1 288 ? 9.347 -7.577 -2.063 1.00 96.44 288 LEU A O 1
ATOM 2262 N N . VAL A 1 289 ? 11.049 -6.679 -3.215 1.00 94.25 289 VAL A N 1
ATOM 2263 C CA . VAL A 1 289 ? 12.096 -7.110 -2.292 1.00 94.25 289 VAL A CA 1
ATOM 2264 C C . VAL A 1 289 ? 12.938 -5.897 -1.940 1.00 94.25 289 VAL A C 1
ATOM 2266 O O . VAL A 1 289 ? 13.455 -5.195 -2.816 1.00 94.25 289 VAL A O 1
ATOM 2269 N N . TRP A 1 290 ? 13.058 -5.651 -0.642 1.00 92.19 290 TRP A N 1
ATOM 2270 C CA . TRP A 1 290 ? 13.863 -4.583 -0.086 1.00 92.19 290 TRP A CA 1
ATOM 2271 C C . TRP A 1 290 ? 14.860 -5.145 0.917 1.00 92.19 290 TRP A C 1
ATOM 2273 O O . TRP A 1 290 ? 14.495 -5.879 1.828 1.00 92.19 290 TRP A O 1
ATOM 2283 N N . GLU A 1 291 ? 16.123 -4.787 0.747 1.00 91.50 291 GLU A N 1
ATOM 2284 C CA . GLU A 1 291 ? 17.227 -5.214 1.602 1.00 91.50 291 GLU A CA 1
ATOM 2285 C C . GLU A 1 291 ? 17.867 -3.948 2.185 1.00 91.50 291 GLU A C 1
ATOM 2287 O O . GLU A 1 291 ? 18.829 -3.426 1.615 1.00 91.50 291 GLU A O 1
ATOM 2292 N N . PRO A 1 292 ? 17.277 -3.357 3.244 1.00 84.56 292 PRO A N 1
ATOM 2293 C CA . PRO A 1 292 ? 17.740 -2.082 3.766 1.00 84.56 292 PRO A CA 1
ATOM 2294 C C . PRO A 1 292 ? 19.141 -2.200 4.374 1.00 84.56 292 PRO A C 1
ATOM 2296 O O . PRO A 1 292 ? 19.433 -3.068 5.206 1.00 84.56 292 PRO A O 1
ATOM 2299 N N . THR A 1 293 ? 19.997 -1.257 3.997 1.00 81.06 293 THR A N 1
ATOM 2300 C CA . THR A 1 293 ? 21.306 -1.033 4.609 1.00 81.06 293 THR A CA 1
ATOM 2301 C C . THR A 1 293 ? 21.202 0.194 5.510 1.00 81.06 293 THR A C 1
ATOM 2303 O O . THR A 1 293 ? 20.935 1.293 5.026 1.00 81.06 293 THR A O 1
ATOM 2306 N N . PHE A 1 294 ? 21.371 0.022 6.824 1.00 69.81 294 PHE A N 1
ATOM 2307 C CA . PHE A 1 294 ? 21.406 1.151 7.757 1.00 69.81 294 PHE A CA 1
ATOM 2308 C C . PHE A 1 294 ? 22.737 1.906 7.653 1.00 69.81 294 PHE A C 1
ATOM 2310 O O . PHE A 1 294 ? 23.765 1.339 7.277 1.00 69.81 294 PHE A O 1
ATOM 2317 N N . LEU A 1 295 ? 22.711 3.196 8.001 1.00 67.88 295 LEU A N 1
ATOM 2318 C CA . LEU A 1 295 ? 23.879 4.077 7.958 1.00 67.88 295 LEU A CA 1
ATOM 2319 C C . LEU A 1 295 ? 25.066 3.467 8.716 1.00 67.88 295 LEU A C 1
ATOM 2321 O O . LEU A 1 295 ? 24.939 3.056 9.867 1.00 67.88 295 LEU A O 1
ATOM 2325 N N . GLY A 1 296 ? 26.222 3.421 8.052 1.00 70.88 296 GLY A N 1
ATOM 2326 C CA . GLY A 1 296 ? 27.456 2.859 8.606 1.00 70.88 296 GLY A CA 1
ATOM 2327 C C . GLY A 1 296 ? 27.610 1.344 8.444 1.00 70.88 296 GLY A C 1
ATOM 2328 O O . GLY A 1 296 ? 28.660 0.820 8.802 1.00 70.88 296 GLY A O 1
ATOM 2329 N N . GLN A 1 297 ? 26.622 0.639 7.880 1.00 72.94 297 GLN A N 1
ATOM 2330 C CA . GLN A 1 297 ? 26.746 -0.782 7.548 1.00 72.94 297 GLN A CA 1
ATOM 2331 C C . GLN A 1 297 ? 27.012 -0.986 6.054 1.00 72.94 297 GLN A C 1
ATOM 2333 O O . GLN A 1 297 ? 26.514 -0.249 5.209 1.00 72.94 297 GLN A O 1
ATOM 2338 N N . THR A 1 298 ? 27.816 -1.996 5.720 1.00 75.25 298 THR A N 1
ATOM 2339 C CA . THR A 1 298 ? 28.123 -2.391 4.332 1.00 75.25 298 THR A CA 1
ATOM 2340 C C . THR A 1 298 ? 27.277 -3.568 3.850 1.00 75.25 298 THR A C 1
ATOM 2342 O O . THR A 1 298 ? 27.306 -3.903 2.668 1.00 75.25 298 THR A O 1
ATOM 2345 N N . THR A 1 299 ? 26.523 -4.198 4.752 1.00 79.19 299 THR A N 1
ATOM 2346 C CA . THR A 1 299 ? 25.677 -5.362 4.474 1.00 79.19 299 THR A CA 1
ATOM 2347 C C . THR A 1 299 ? 24.213 -5.056 4.803 1.00 79.19 299 THR A C 1
ATOM 2349 O O . THR A 1 299 ? 23.941 -4.218 5.670 1.00 79.19 299 THR A O 1
ATOM 2352 N N . PRO A 1 300 ? 23.247 -5.679 4.102 1.00 81.06 300 PRO A N 1
ATOM 2353 C CA . PRO A 1 300 ? 21.841 -5.559 4.453 1.00 81.06 300 PRO A CA 1
ATOM 2354 C C . PRO A 1 300 ? 21.580 -6.018 5.884 1.00 81.06 300 PRO A C 1
ATOM 2356 O O . PRO A 1 300 ? 22.024 -7.078 6.316 1.00 81.06 300 PRO A O 1
ATOM 2359 N N . THR A 1 301 ? 20.814 -5.216 6.609 1.00 85.75 301 THR A N 1
ATOM 2360 C CA . THR A 1 301 ? 20.470 -5.465 8.020 1.00 85.75 301 THR A CA 1
ATOM 2361 C C . THR A 1 301 ? 19.215 -6.311 8.187 1.00 85.75 301 THR A C 1
ATOM 2363 O O . THR A 1 301 ? 18.858 -6.718 9.293 1.00 85.75 301 THR A O 1
ATOM 2366 N N . GLY A 1 302 ? 18.551 -6.593 7.073 1.00 89.19 302 GLY A N 1
ATOM 2367 C CA . GLY A 1 302 ? 17.344 -7.379 6.995 1.00 89.19 302 GLY A CA 1
ATOM 2368 C C . GLY A 1 302 ? 16.853 -7.477 5.560 1.00 89.19 302 GLY A C 1
ATOM 2369 O O . GLY A 1 302 ? 17.467 -6.947 4.629 1.00 89.19 302 GLY A O 1
ATOM 2370 N N . LYS A 1 303 ? 15.726 -8.155 5.402 1.00 92.94 303 LYS A N 1
ATOM 2371 C CA . LYS A 1 303 ? 15.034 -8.359 4.142 1.00 92.94 303 LYS A CA 1
ATOM 2372 C C . LYS A 1 303 ? 13.538 -8.210 4.369 1.00 92.94 303 LYS A C 1
ATOM 2374 O O . LYS A 1 303 ? 12.963 -8.835 5.253 1.00 92.94 303 LYS A O 1
ATOM 2379 N N . LEU A 1 304 ? 12.913 -7.377 3.553 1.00 93.06 304 LEU A N 1
ATOM 2380 C CA . LEU A 1 304 ? 11.474 -7.203 3.473 1.00 93.06 304 LEU A CA 1
ATOM 2381 C C . LEU A 1 304 ? 11.025 -7.685 2.096 1.00 93.06 304 LEU A C 1
ATOM 2383 O O . LEU A 1 304 ? 11.315 -7.050 1.082 1.00 93.06 304 LEU A O 1
ATOM 2387 N N . GLY A 1 305 ? 10.338 -8.820 2.056 1.00 95.56 305 GLY A N 1
ATOM 2388 C CA . GLY A 1 305 ? 9.619 -9.275 0.871 1.00 95.56 305 GLY A CA 1
ATOM 2389 C C . GLY A 1 305 ? 8.153 -8.904 1.008 1.00 95.56 305 GLY A C 1
ATOM 2390 O O . GLY A 1 305 ? 7.563 -9.225 2.029 1.00 95.56 305 GLY A O 1
ATOM 2391 N N . ILE A 1 306 ? 7.558 -8.244 0.020 1.00 96.75 306 ILE A N 1
ATOM 2392 C CA . ILE A 1 306 ? 6.121 -7.961 -0.005 1.00 96.75 306 ILE A CA 1
ATOM 2393 C C . ILE A 1 306 ? 5.551 -8.481 -1.313 1.00 96.75 306 ILE A C 1
ATOM 2395 O O . ILE A 1 306 ? 6.047 -8.149 -2.385 1.00 96.75 306 ILE A O 1
ATOM 2399 N N . GLU A 1 307 ? 4.486 -9.257 -1.227 1.00 98.00 307 GLU A N 1
ATOM 2400 C CA . GLU A 1 307 ? 3.703 -9.706 -2.364 1.00 98.00 307 GLU A CA 1
ATOM 2401 C C . GLU A 1 307 ? 2.278 -9.183 -2.216 1.00 98.00 307 GLU A C 1
ATOM 2403 O O . GLU A 1 307 ? 1.678 -9.345 -1.162 1.00 98.00 307 GLU A O 1
ATOM 2408 N N . PHE A 1 308 ? 1.745 -8.560 -3.259 1.00 97.56 308 PHE A N 1
ATOM 2409 C CA . PHE A 1 308 ? 0.344 -8.180 -3.386 1.00 97.56 308 PHE A CA 1
ATOM 2410 C C . PHE A 1 308 ? -0.274 -8.965 -4.534 1.00 97.56 308 PHE A C 1
ATOM 2412 O O . PHE A 1 308 ? 0.323 -9.052 -5.609 1.00 97.56 308 PHE A O 1
ATOM 2419 N N . ILE A 1 309 ? -1.479 -9.480 -4.336 1.00 98.06 309 ILE A N 1
ATOM 2420 C CA . ILE A 1 309 ? -2.280 -10.159 -5.350 1.00 98.06 309 ILE A CA 1
ATOM 2421 C C . ILE A 1 309 ? -3.621 -9.441 -5.438 1.00 98.06 309 ILE A C 1
ATOM 2423 O O . ILE A 1 309 ? -4.204 -9.081 -4.418 1.00 98.06 309 ILE A O 1
ATOM 2427 N N . PHE A 1 310 ? -4.110 -9.236 -6.658 1.00 97.94 310 PHE A N 1
ATOM 2428 C CA . PHE A 1 310 ? -5.383 -8.574 -6.922 1.00 97.94 310 PHE A CA 1
ATOM 2429 C C . PHE A 1 310 ? -6.242 -9.416 -7.862 1.00 97.94 310 PHE A C 1
ATOM 2431 O O . PHE A 1 310 ? -5.790 -9.867 -8.921 1.00 97.94 310 PHE A O 1
ATOM 2438 N N . LYS A 1 311 ? -7.511 -9.589 -7.501 1.00 97.75 311 LYS A N 1
ATOM 2439 C CA . LYS A 1 311 ? -8.482 -10.377 -8.264 1.00 97.75 311 LYS A CA 1
ATOM 2440 C C . LYS A 1 311 ? -9.889 -9.795 -8.156 1.00 97.75 311 LYS A C 1
ATOM 2442 O O . LYS A 1 311 ? -10.112 -8.777 -7.505 1.00 97.75 311 LYS A O 1
ATOM 2447 N N . SER A 1 312 ? -10.831 -10.427 -8.854 1.00 97.56 312 SER A N 1
ATOM 2448 C CA . SER A 1 312 ? -12.265 -10.120 -8.747 1.00 97.56 312 SER A CA 1
ATOM 2449 C C . SER A 1 312 ? -12.610 -8.641 -9.007 1.00 97.56 312 SER A C 1
ATOM 2451 O O . SER A 1 312 ? -13.484 -8.071 -8.359 1.00 97.56 312 SER A O 1
ATOM 2453 N N . PHE A 1 313 ? -11.915 -7.999 -9.954 1.00 98.06 313 PHE A N 1
ATOM 2454 C CA . PHE A 1 313 ? -12.149 -6.595 -10.295 1.00 98.06 313 PHE A CA 1
ATOM 2455 C C . PHE A 1 313 ? -13.578 -6.350 -10.779 1.00 98.06 313 PHE A C 1
ATOM 2457 O O . PHE A 1 313 ? -14.088 -7.086 -11.627 1.00 98.06 313 PHE A O 1
ATOM 2464 N N . ASN A 1 314 ? -14.188 -5.274 -10.280 1.00 97.81 314 ASN A N 1
ATOM 2465 C CA . ASN A 1 314 ? -15.538 -4.827 -10.625 1.00 97.81 314 ASN A CA 1
ATOM 2466 C C . ASN A 1 314 ? -16.628 -5.892 -10.412 1.00 97.81 314 ASN A C 1
ATOM 2468 O O . ASN A 1 314 ? -17.682 -5.825 -11.042 1.00 97.81 314 ASN A O 1
ATOM 2472 N N . GLN A 1 315 ? -16.384 -6.868 -9.532 1.00 97.75 315 GLN A N 1
ATOM 2473 C CA . GLN A 1 315 ? -17.390 -7.839 -9.109 1.00 97.75 315 GLN A CA 1
ATOM 2474 C C . GLN A 1 315 ? -18.177 -7.313 -7.898 1.00 97.75 315 GLN A C 1
ATOM 2476 O O . GLN A 1 315 ? -17.620 -6.551 -7.100 1.00 97.75 315 GLN A O 1
ATOM 2481 N N . PRO A 1 316 ? -19.456 -7.695 -7.732 1.00 96.44 316 PRO A N 1
ATOM 2482 C CA . PRO A 1 316 ? -20.220 -7.365 -6.533 1.00 96.44 316 PRO A CA 1
ATOM 2483 C C . PRO A 1 316 ? -19.513 -7.852 -5.263 1.00 96.44 316 PRO A C 1
ATOM 2485 O O . PRO A 1 316 ? -19.025 -8.980 -5.214 1.00 96.44 316 PRO A O 1
ATOM 2488 N N . VAL A 1 317 ? -19.472 -7.005 -4.232 1.00 95.94 317 VAL A N 1
ATOM 2489 C CA . VAL A 1 317 ? -18.882 -7.345 -2.933 1.00 95.94 317 VAL A CA 1
ATOM 2490 C C . VAL A 1 317 ? -19.969 -7.372 -1.870 1.00 95.94 317 VAL A C 1
ATOM 2492 O O . VAL A 1 317 ? -20.700 -6.399 -1.666 1.00 95.94 317 VAL A O 1
ATOM 2495 N N . GLU A 1 318 ? -20.033 -8.480 -1.140 1.00 95.69 318 GLU A N 1
ATOM 2496 C CA . GLU A 1 318 ? -20.909 -8.626 0.014 1.00 95.69 318 GLU A CA 1
ATOM 2497 C C . GLU A 1 318 ? -20.111 -8.466 1.308 1.00 95.69 318 GLU A C 1
ATOM 2499 O O . GLU A 1 318 ? -19.215 -9.250 1.623 1.00 95.69 318 GLU A O 1
ATOM 2504 N N . VAL A 1 319 ? -20.455 -7.435 2.081 1.00 96.75 319 VAL A N 1
ATOM 2505 C CA . VAL A 1 319 ? -19.967 -7.242 3.449 1.00 96.75 319 VAL A CA 1
ATOM 2506 C C . VAL A 1 319 ? -21.183 -7.202 4.357 1.00 96.75 319 VAL A C 1
ATOM 2508 O O . VAL A 1 319 ? -22.079 -6.383 4.164 1.00 96.75 319 VAL A O 1
ATOM 2511 N N . GLN A 1 320 ? -21.222 -8.103 5.332 1.00 97.00 320 GLN A N 1
ATOM 2512 C CA . GLN A 1 320 ? -22.316 -8.199 6.292 1.00 97.00 320 GLN A CA 1
ATOM 2513 C C . GLN A 1 320 ? -21.956 -7.467 7.584 1.00 97.00 320 GLN A C 1
ATOM 2515 O O . GLN A 1 320 ? -20.812 -7.546 8.052 1.00 97.00 320 GLN A O 1
ATOM 2520 N N . ILE A 1 321 ? -22.952 -6.808 8.182 1.00 97.31 321 ILE A N 1
ATOM 2521 C CA . ILE A 1 321 ? -22.844 -6.249 9.531 1.00 97.31 321 ILE A CA 1
ATOM 2522 C C . ILE A 1 321 ? -22.553 -7.410 10.490 1.00 97.31 321 ILE A C 1
ATOM 2524 O O . ILE A 1 321 ? -23.311 -8.382 10.506 1.00 97.31 321 ILE A O 1
ATOM 2528 N N . PRO A 1 322 ? -21.445 -7.367 11.243 1.00 96.94 322 PRO A N 1
ATOM 2529 C CA . PRO A 1 322 ? -21.145 -8.427 12.186 1.00 96.94 322 PRO A CA 1
ATOM 2530 C C . PRO A 1 322 ? -22.095 -8.384 13.391 1.00 96.94 322 PRO A C 1
ATOM 2532 O O . PRO A 1 322 ? -22.632 -7.334 13.734 1.00 96.94 322 PRO A O 1
ATOM 2535 N N . PHE A 1 323 ? -22.277 -9.529 14.047 1.00 94.25 323 PHE A N 1
ATOM 2536 C CA . PHE A 1 323 ? -23.056 -9.667 15.277 1.00 94.25 323 PHE A CA 1
ATOM 2537 C C . PHE A 1 323 ? -22.417 -10.746 16.174 1.00 94.25 323 PHE A C 1
ATOM 2539 O O . PHE A 1 323 ? -21.963 -11.760 15.634 1.00 94.25 323 PHE A O 1
ATOM 2546 N N . PRO A 1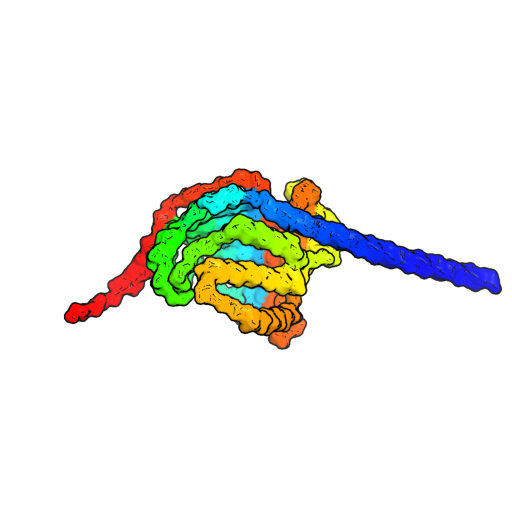 324 ? -22.382 -10.574 17.510 1.00 95.69 324 PRO A N 1
ATOM 2547 C CA . PRO A 1 324 ? -22.762 -9.374 18.265 1.00 95.69 324 PRO A CA 1
ATOM 2548 C C . PRO A 1 324 ? -21.728 -8.239 18.134 1.00 95.69 324 PRO A C 1
ATOM 2550 O O . PRO A 1 324 ? -20.566 -8.482 17.801 1.00 95.69 324 PRO A O 1
ATOM 2553 N N . THR A 1 325 ? -22.154 -6.999 18.400 1.00 96.88 325 THR A N 1
ATOM 2554 C CA . THR A 1 325 ? -21.295 -5.799 18.403 1.00 96.88 325 THR A CA 1
ATOM 2555 C C . THR A 1 325 ? -21.466 -5.000 19.689 1.00 96.88 325 THR A C 1
ATOM 2557 O O . THR A 1 325 ? -22.597 -4.849 20.145 1.00 96.88 325 THR A O 1
ATOM 2560 N N . LYS A 1 326 ? -20.376 -4.424 20.195 1.00 96.19 326 LYS A N 1
ATOM 2561 C CA . LYS A 1 326 ? -20.326 -3.434 21.279 1.00 96.19 326 LYS A CA 1
ATOM 2562 C C . LYS A 1 326 ? -19.839 -2.096 20.740 1.00 96.19 326 LYS A C 1
ATOM 2564 O O . LYS A 1 326 ? -19.064 -2.086 19.786 1.00 96.19 326 LYS A O 1
ATOM 2569 N N . SER A 1 327 ? -20.271 -0.979 21.305 1.00 94.81 327 SER A N 1
ATOM 2570 C CA . SER A 1 327 ? -19.742 0.335 20.929 1.00 94.81 327 SER A CA 1
ATOM 2571 C C . SER A 1 327 ? -18.309 0.525 21.444 1.00 94.81 327 SER A C 1
ATOM 2573 O O . SER A 1 327 ? -17.848 -0.184 22.344 1.00 94.81 327 SER A O 1
ATOM 2575 N N . LEU A 1 328 ? -17.579 1.485 20.869 1.00 91.00 328 LEU A N 1
ATOM 2576 C CA . LEU A 1 328 ? -16.253 1.854 21.365 1.00 91.00 328 LEU A CA 1
ATOM 2577 C C . LEU A 1 328 ? -16.314 2.325 22.823 1.00 91.00 328 LEU A C 1
ATOM 2579 O O . LEU A 1 328 ? -15.449 1.970 23.615 1.00 91.00 328 LEU A O 1
ATOM 2583 N N . GLU A 1 329 ? -17.343 3.087 23.183 1.00 88.62 329 GLU A N 1
ATOM 2584 C CA . GLU A 1 329 ? -17.578 3.606 24.530 1.00 88.62 329 GLU A CA 1
ATOM 2585 C C . GLU A 1 329 ? -17.820 2.475 25.530 1.00 88.62 329 GLU A C 1
ATOM 2587 O O . GLU A 1 329 ? -17.258 2.509 26.619 1.00 88.62 329 GLU A O 1
ATOM 2592 N N . GLU A 1 330 ? -18.593 1.448 25.161 1.00 91.06 330 GLU A N 1
ATOM 2593 C CA . GLU A 1 330 ? -18.808 0.267 26.007 1.00 91.06 330 GLU A CA 1
ATOM 2594 C C . GLU A 1 330 ? -17.500 -0.489 26.256 1.00 91.06 330 GLU A C 1
ATOM 2596 O O . GLU A 1 330 ? -17.209 -0.891 27.383 1.00 91.06 330 GLU A O 1
ATOM 2601 N N . VAL A 1 331 ? -16.684 -0.658 25.211 1.00 90.94 331 VAL A N 1
ATOM 2602 C CA . VAL A 1 331 ? -15.381 -1.322 25.324 1.00 90.94 331 VAL A CA 1
ATOM 2603 C C . VAL A 1 331 ? -14.437 -0.501 26.194 1.00 90.94 331 VAL A C 1
ATOM 2605 O O . VAL A 1 331 ? -13.874 -1.032 27.143 1.00 90.94 331 VAL A O 1
ATOM 2608 N N . MET A 1 332 ? -14.285 0.793 25.918 1.00 87.12 332 MET A N 1
ATOM 2609 C CA . MET A 1 332 ? -13.425 1.681 26.703 1.00 87.12 332 MET A CA 1
ATOM 2610 C C . MET A 1 332 ? -13.906 1.779 28.155 1.00 87.12 332 MET A C 1
ATOM 2612 O O . MET A 1 332 ? -13.094 1.729 29.074 1.00 87.12 332 MET A O 1
ATOM 2616 N N . GLY A 1 333 ? -15.218 1.849 28.378 1.00 88.06 333 GLY A N 1
ATOM 2617 C CA . GLY A 1 333 ? -15.825 1.847 29.705 1.00 88.06 333 GLY A CA 1
ATOM 2618 C C . GLY A 1 333 ? -15.506 0.578 30.492 1.00 88.06 333 GLY A C 1
ATOM 2619 O O . GLY A 1 333 ? -15.144 0.678 31.657 1.00 88.06 333 GLY A O 1
ATOM 2620 N N . ALA A 1 334 ? -15.551 -0.596 29.858 1.00 88.00 334 ALA A N 1
ATOM 2621 C CA . ALA A 1 334 ? -15.141 -1.848 30.495 1.00 88.00 334 ALA A CA 1
ATOM 2622 C C . ALA A 1 334 ? -13.629 -1.881 30.789 1.00 88.00 334 ALA A C 1
ATOM 2624 O O . ALA A 1 334 ? -13.219 -2.243 31.886 1.00 88.00 334 ALA A O 1
ATOM 2625 N N . LEU A 1 335 ? -12.795 -1.449 29.836 1.00 85.38 335 LEU A N 1
ATOM 2626 C CA . LEU A 1 335 ? -11.335 -1.486 29.981 1.00 85.38 335 LEU A CA 1
ATOM 2627 C C . LEU A 1 335 ? -10.808 -0.527 31.059 1.00 85.38 335 LEU A C 1
ATOM 2629 O O . LEU A 1 335 ? -9.885 -0.872 31.793 1.00 85.38 335 LEU A O 1
ATOM 2633 N N . PHE A 1 336 ? -11.369 0.680 31.144 1.00 83.75 336 PHE A N 1
ATOM 2634 C CA . PHE A 1 336 ? -10.917 1.712 32.080 1.00 83.75 336 PHE A CA 1
ATOM 2635 C C . PHE A 1 336 ? -11.741 1.766 33.367 1.00 83.75 336 PHE A C 1
ATOM 2637 O O . PHE A 1 336 ? -11.209 2.174 34.398 1.00 83.75 336 PHE A O 1
ATOM 2644 N N . GLY A 1 337 ? -13.005 1.339 33.346 1.00 79.38 337 GLY A N 1
ATOM 2645 C CA . GLY A 1 337 ? -13.847 1.259 34.540 1.00 79.38 337 GLY A CA 1
ATOM 2646 C C . GLY A 1 337 ? -13.251 0.326 35.591 1.00 79.38 337 GLY A C 1
ATOM 2647 O O . GLY A 1 337 ? -13.148 0.708 36.755 1.00 79.38 337 GLY A O 1
ATOM 2648 N N . ASP A 1 338 ? -12.742 -0.830 35.166 1.00 72.00 338 ASP A N 1
ATOM 2649 C CA . ASP A 1 338 ? -12.068 -1.781 36.056 1.00 72.00 338 ASP A CA 1
ATOM 2650 C C . ASP A 1 338 ? -10.707 -1.259 36.547 1.00 72.00 338 ASP A C 1
ATOM 2652 O O . ASP A 1 338 ? -10.281 -1.558 37.662 1.00 72.00 338 ASP A O 1
ATOM 2656 N N . PHE A 1 339 ? -10.032 -0.431 35.742 1.00 68.69 339 PHE A N 1
ATOM 2657 C CA . PHE A 1 339 ? -8.733 0.142 36.092 1.00 68.69 339 PHE A CA 1
ATOM 2658 C C . PHE A 1 339 ? -8.846 1.292 37.107 1.00 68.69 339 PHE A C 1
ATOM 2660 O O . PHE A 1 339 ? -8.037 1.394 38.02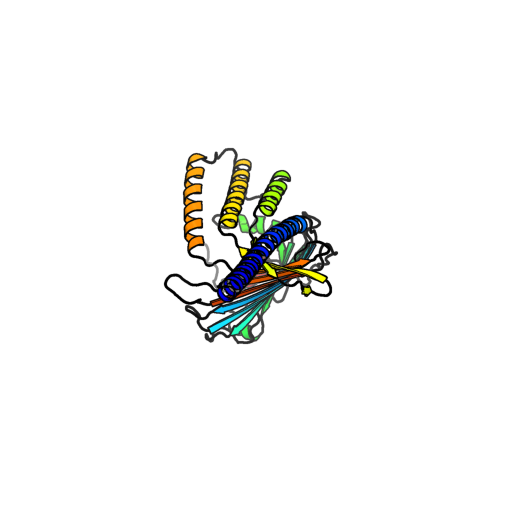8 1.00 68.69 339 PHE A O 1
ATOM 2667 N N . PHE A 1 340 ? -9.855 2.159 36.965 1.00 62.53 340 PHE A N 1
ATOM 2668 C CA . PHE A 1 340 ? -10.047 3.326 37.834 1.00 62.53 340 PHE A CA 1
ATOM 2669 C C . PHE A 1 340 ? -11.022 3.088 38.994 1.00 62.53 340 PHE A C 1
ATOM 2671 O O . PHE A 1 340 ? -10.965 3.821 39.979 1.00 62.53 340 PHE A O 1
ATOM 2678 N N . GLY A 1 341 ? -11.860 2.048 38.940 1.00 57.88 341 GLY A N 1
ATOM 2679 C CA . GLY A 1 341 ? -12.799 1.689 40.010 1.00 57.88 341 GLY A CA 1
ATOM 2680 C C . GLY A 1 341 ? -12.142 1.296 41.343 1.00 57.88 341 GLY A C 1
ATOM 2681 O O . GLY A 1 341 ? -12.827 1.228 42.361 1.00 57.88 341 GLY A O 1
ATOM 2682 N N . GLY A 1 342 ? -10.820 1.079 41.362 1.00 56.28 342 GLY A N 1
ATOM 2683 C CA . GLY A 1 342 ? -10.024 0.850 42.574 1.00 56.28 342 GLY A CA 1
ATOM 2684 C C . GLY A 1 342 ? -9.454 2.114 43.234 1.00 56.28 342 GLY A C 1
ATOM 2685 O O . GLY A 1 342 ? -8.876 2.015 44.315 1.00 56.28 342 GLY A O 1
ATOM 2686 N N . ILE A 1 343 ? -9.599 3.294 42.620 1.00 51.25 343 ILE A N 1
ATOM 2687 C CA . ILE A 1 343 ? -9.181 4.566 43.222 1.00 51.25 343 ILE A CA 1
ATOM 2688 C C . ILE A 1 343 ? -10.442 5.241 43.777 1.00 51.25 343 ILE A C 1
ATOM 2690 O O . ILE A 1 343 ? -11.253 5.732 42.989 1.00 51.25 343 ILE A O 1
ATOM 2694 N N . PRO A 1 344 ? -10.661 5.265 45.107 1.00 50.00 344 PRO A N 1
ATOM 2695 C CA . PRO A 1 344 ? -11.802 5.967 45.678 1.00 50.00 344 PRO A CA 1
ATOM 2696 C C . PRO A 1 344 ? -11.764 7.425 45.221 1.00 50.00 344 PRO A C 1
ATOM 2698 O O . PRO A 1 344 ? -10.734 8.092 45.344 1.00 50.00 344 PRO A O 1
ATOM 2701 N N . ALA A 1 345 ? -12.880 7.901 44.665 1.00 44.34 345 ALA A N 1
ATOM 2702 C CA . ALA A 1 345 ? -13.014 9.288 44.246 1.00 44.34 345 ALA A CA 1
ATOM 2703 C C . ALA A 1 345 ? -12.584 10.205 45.407 1.00 44.34 345 ALA A C 1
ATOM 2705 O O . ALA A 1 345 ? -13.047 9.998 46.536 1.00 44.34 345 ALA A O 1
ATOM 2706 N N . PRO A 1 346 ? -11.699 11.195 45.182 1.00 44.09 346 PRO A N 1
ATOM 2707 C CA . PRO A 1 346 ? -11.379 12.156 46.220 1.00 44.09 346 PRO A CA 1
ATOM 2708 C C . PRO A 1 346 ? -12.683 12.837 46.630 1.00 44.09 346 PRO A C 1
ATOM 2710 O O . PRO A 1 346 ? -13.395 13.386 45.789 1.00 44.09 346 PRO A O 1
ATOM 2713 N N . LEU A 1 347 ? -13.008 12.750 47.920 1.00 44.00 347 LEU A N 1
ATOM 2714 C CA . LEU A 1 347 ? -14.107 13.487 48.529 1.00 44.00 347 LEU A CA 1
ATOM 2715 C C . LEU A 1 347 ? -13.870 14.975 48.259 1.00 44.00 347 LEU A C 1
ATOM 2717 O O . LEU A 1 347 ? -13.063 15.616 48.934 1.00 44.00 347 LEU A O 1
ATOM 2721 N N . VAL A 1 348 ? -14.541 15.506 47.240 1.00 50.91 348 VAL A N 1
ATOM 2722 C CA . VAL A 1 348 ? -14.637 16.944 47.018 1.00 50.91 348 VAL A CA 1
ATOM 2723 C C . VAL A 1 348 ? -15.449 17.486 48.192 1.00 50.91 348 VAL A C 1
ATOM 2725 O O . VAL A 1 348 ? -16.624 17.148 48.337 1.00 50.91 348 VAL A O 1
ATOM 2728 N N . LYS A 1 349 ? -14.778 18.225 49.079 1.00 47.69 349 LYS A N 1
ATOM 2729 C CA . LYS A 1 349 ? -15.420 19.018 50.131 1.00 47.69 349 LYS A CA 1
ATOM 2730 C C . LYS A 1 349 ? -15.986 20.304 49.560 1.00 47.69 349 LYS A C 1
ATOM 2732 O O . LYS A 1 349 ? -15.303 20.892 48.691 1.00 47.69 349 LYS A O 1
#

Secondary structure (DSSP, 8-state):
-HHHHHHHHHHHHHHHHHHHHHHHHHHHHHHHHHHHHHHHHHHHHHHTT--EEEEEEEEEEEE-STTSTTEEEEEEEEEEEE-SSTTS-EEEEEEEEEEEE-SSTTS-TT--EEEEEEEETTEEEEEEEE-GGGGGG-SS---SSEEEEEHHHHHHHTGGGSTTPPTT-------HHHHHHHHHHHHHT--EEEEEEEPP-EETTEEEEEEEEEE-HHHHHHHHHHHHHHHHHHHHHH-TTS---HHHHHHHHHHHHHHHHHHHHHSPPPEEEEEEETTT--EEEEEEEE----TT-SS-SEEEEEEEEEE-TT-----PPPSSEEEHHHHHHHHHHHHHTTSPPP---

pLDDT: mean 85.78, std 13.77, range [43.06, 98.62]

Mean predicted aligned error: 8.26 Å

Organism: NCBI:txid1798407

Nearest PDB structures (foldseek):
  1bxw-assembly1_A  TM=3.083E-01  e=3.117E-02  Escherichia coli BL21(DE3)
  5o67-assembly1_A  TM=2.036E-01  e=6.532E-01  Pseudomonas sp. UK4
  1uyo-assembly1_X  TM=1.704E-01  e=6.532E-01  Neisseria meningitidis
  2j4u-assembly2_W  TM=1.870E-01  e=1.284E+00  Escherichia coli
  5o67-assembly1_C  TM=1.871E-01  e=2.133E+00  Pseudomonas sp. UK4

Sequence (349 aa):
MKTLRLVLLLVSVGILALAGGVFARYGYEKVSVARAQKIVQKSTERLSEIKSFEYSAKAKIEQAGPPLPGTSAVIAIDGVSDFSSAQNPKSRSLLTVMPESFQTTLLPKDAVISLETRHLGKIYYLRLAISPELLPFLPLQLPKDWIKIDFEEARKSLLPSLPGVPKGAEQVRLSEEQKAKLKEIIIKAKLLKITAVLPGEKLDDIDTYRYGFVIDKNALIDFAWQLIALQLELMQQIQPDQPVDKEALGKANADFRKKLEEQLALIVMPKGEIWISKADLLPRKISLVWEPTFLGQTTPTGKLGIEFIFKSFNQPVEVQIPFPTKSLEEVMGALFGDFFGGIPAPLVK

Radius of gyration: 27.42 Å; Cα contacts (8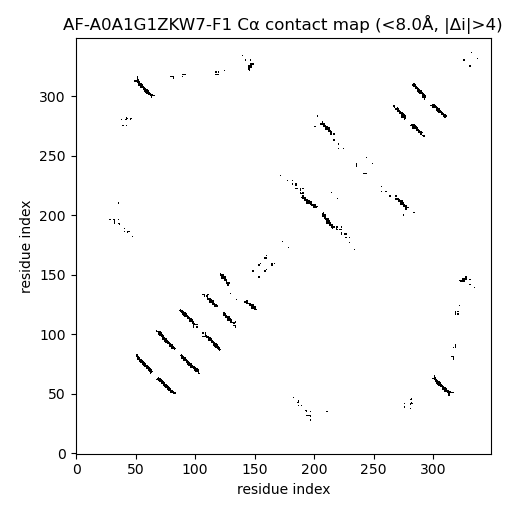 Å, |Δi|>4): 544; chains: 1; bounding box: 72×55×101 Å

Foldseek 3Di:
DVVVVVVVVVVVVVVCVVVVVVVVVVVCFVVVLVVVLVLVLVQLVLVVVFFKWWKKKKKWWAFCAPPFHRWIKIWIKTKMWGRVDVQWIWMKMKIKIATCDGPDPLADNGKMWIWIWIDTRQKIKIAIDIDPRCVVVDPFDADRAIAIDRPVVCCVPPQVVDPPRDDPPPPLDQDPVLVVLLSVLSSPLSQWRFDDFDDWDADPNFTWTKTKTWGDLVSVLVSVLSVVVSVVVSVCVSCVVPDDPVVVVVVVSVVVSVVSVVVVVQADTWMKMWIAGPPSSHTAKIWTKGQTDDPPGPGGRIIMIMMMGMDDTNHDDDDDDDPDYDYPCRSVCVGVVVVCVPPPDPPDD